Protein AF-A0A2G5ESB0-F1 (afdb_monomer)

Sequence (293 aa):
MAWSSCLSTKSLLFISAASVLLLLPVGSWAQKLDSLNLEYHNGPVLSGKIDLSILWYGRFARGQKQVLRQFIQSLNTKIGNEPQVSKWWNMVEQYQSATPAEQSDSLSSVGRTLTQQSIQSLAQKATTGLPSSVALIFTDKNVAVQGTPKGRCSQHGFVNSGASKTLYMVVGNPEVNCPECGWPFNKPTSGPHLFQLQPPNGNVGTDAMVIGLAAALAETVSNPYNTGYFLAGVEAVSACPKRFGSGAFPGFAGKIRINPGTGATYNAHGVKRSNFLLPALWNPKTRSCWTLL

Mean predicted aligned error: 10.11 Å

pLDDT: mean 80.73, std 19.2, range [27.2, 98.31]

Radius of gyration: 25.5 Å; Cα contacts (8 Å, |Δi|>4): 616; chains: 1; bounding box: 120×42×45 Å

Nearest PDB structures (foldseek):
  7eb6-assembly1_A  TM=5.377E-01  e=7.992E+00  Homo sapiens
  8gh9-assembly1_C  TM=2.179E-01  e=1.506E+00  Homo sapiens
  8ghg-assembly1_D  TM=2.663E-01  e=3.908E+00  Homo sapiens

Organism: Aquilegia coerulea (NCBI:txid218851)

InterPro domains:
  IPR006766 Protein EXORDIUM-like [PF04674] (38-292)
  IPR006766 Protein EXORDIUM-like [PTHR31279] (35-292)

Solvent-accessible surface area (backbone atoms only — not comparable to full-atom values): 16098 Å² total; per-residue (Å²): 132,89,78,84,87,83,90,79,87,79,76,85,77,80,76,77,78,75,79,76,77,79,79,70,78,91,48,81,73,64,63,67,50,81,68,66,71,68,39,74,66,85,37,64,35,51,59,86,86,76,44,72,24,78,35,74,50,68,80,74,57,73,65,51,65,43,55,57,48,34,53,63,56,8,42,84,42,89,74,100,50,86,47,29,37,23,66,56,39,59,55,52,51,53,63,32,78,77,60,78,77,85,85,45,27,53,54,55,66,57,74,78,56,33,40,68,68,26,42,40,19,41,28,16,42,36,6,58,102,40,30,63,14,37,10,37,36,39,31,22,32,89,39,50,62,60,87,46,50,90,64,45,31,28,39,62,40,66,34,80,50,85,93,46,52,22,31,32,33,42,28,32,25,17,77,64,69,39,48,49,20,17,48,58,47,29,75,60,91,66,82,67,70,78,68,68,43,42,34,43,78,75,39,46,35,52,43,25,30,46,32,15,44,49,41,31,54,41,31,39,30,34,23,33,76,82,33,13,37,38,46,98,89,34,33,43,32,66,63,23,67,78,26,38,11,48,86,41,49,91,33,38,48,33,50,62,47,64,38,90,90,73,56,25,32,26,44,24,34,39,52,96,81,41,47,34,52,54,66,16,34,51,32,84,89,75,70,42,72,42,52,76,68

Structure (mmCIF, N/CA/C/O backbone):
data_AF-A0A2G5ESB0-F1
#
_entry.id   AF-A0A2G5ESB0-F1
#
loop_
_atom_site.group_PDB
_atom_site.id
_atom_site.type_symbol
_atom_site.label_atom_id
_atom_site.label_alt_id
_atom_site.label_comp_id
_atom_site.label_asym_id
_atom_site.label_entity_id
_atom_site.label_seq_id
_atom_site.pdbx_PDB_ins_code
_atom_site.Cartn_x
_atom_site.Cartn_y
_atom_site.Cartn_z
_atom_site.occupancy
_atom_site.B_iso_or_equiv
_atom_site.auth_seq_id
_atom_site.auth_comp_id
_atom_site.auth_asym_id
_atom_site.auth_atom_id
_atom_site.pdbx_PDB_model_num
ATOM 1 N N . MET A 1 1 ? 98.562 -11.462 -2.081 1.00 37.53 1 MET A N 1
ATOM 2 C CA . MET A 1 1 ? 97.186 -11.538 -1.538 1.00 37.53 1 MET A CA 1
ATOM 3 C C . MET A 1 1 ? 96.376 -12.260 -2.613 1.00 37.53 1 MET A C 1
ATOM 5 O O . MET A 1 1 ? 96.469 -11.836 -3.753 1.00 37.53 1 MET A O 1
ATOM 9 N N . ALA A 1 2 ? 95.885 -13.489 -2.425 1.00 33.34 2 ALA A N 1
ATOM 10 C CA . ALA A 1 2 ? 94.914 -13.950 -1.418 1.00 33.34 2 ALA A CA 1
ATOM 11 C C . ALA A 1 2 ? 93.507 -13.369 -1.683 1.00 33.34 2 ALA A C 1
ATOM 13 O O . ALA A 1 2 ? 93.403 -12.156 -1.814 1.00 33.34 2 ALA A O 1
ATOM 14 N N . TRP A 1 3 ? 92.421 -14.150 -1.751 1.00 27.20 3 TRP A N 1
ATOM 15 C CA . TRP A 1 3 ? 92.270 -15.621 -1.818 1.00 27.20 3 TRP A CA 1
ATOM 16 C C . TRP A 1 3 ? 90.818 -15.964 -2.244 1.00 27.20 3 TRP A C 1
ATOM 18 O O . TRP A 1 3 ? 89.978 -15.074 -2.293 1.00 27.20 3 TRP A O 1
ATOM 28 N N . SER A 1 4 ? 90.541 -17.250 -2.472 1.00 31.56 4 SER A N 1
ATOM 29 C CA . SER A 1 4 ? 89.218 -17.909 -2.401 1.00 31.56 4 SER A CA 1
ATOM 30 C C . SER A 1 4 ? 88.020 -17.400 -3.228 1.00 31.56 4 SER A C 1
ATOM 32 O O . SER A 1 4 ? 87.425 -16.351 -3.007 1.00 31.56 4 SER A O 1
ATOM 34 N N . SER A 1 5 ? 87.566 -18.309 -4.087 1.00 38.81 5 SER A N 1
ATOM 35 C CA . SER A 1 5 ? 86.217 -18.426 -4.644 1.00 38.81 5 SER A CA 1
ATOM 36 C C . SER A 1 5 ? 85.097 -18.533 -3.595 1.00 38.81 5 SER A C 1
ATOM 38 O O . SER A 1 5 ? 85.325 -18.964 -2.467 1.00 38.81 5 SER A O 1
ATOM 40 N N . CYS A 1 6 ? 83.849 -18.307 -4.029 1.00 34.91 6 CYS A N 1
ATOM 41 C CA . CYS A 1 6 ? 82.718 -19.139 -3.599 1.00 34.91 6 CYS A CA 1
ATOM 42 C C . CYS A 1 6 ? 81.569 -19.104 -4.627 1.00 34.91 6 CYS A C 1
ATOM 44 O O . CYS A 1 6 ? 81.132 -18.024 -5.025 1.00 34.91 6 CYS A O 1
ATOM 46 N N . LEU A 1 7 ? 81.053 -20.269 -5.044 1.00 43.00 7 LEU A N 1
ATOM 47 C CA . LEU A 1 7 ? 79.751 -20.347 -5.719 1.00 43.00 7 LEU A CA 1
ATOM 48 C C . LEU A 1 7 ? 78.646 -20.347 -4.657 1.00 43.00 7 LEU A C 1
ATOM 50 O O . LEU A 1 7 ? 78.746 -21.061 -3.664 1.00 43.00 7 LEU A O 1
ATOM 54 N N . SER A 1 8 ? 77.557 -19.616 -4.896 1.00 38.44 8 SER A N 1
ATOM 55 C CA . SER A 1 8 ? 76.362 -19.669 -4.048 1.00 38.44 8 SER A CA 1
ATOM 56 C C . SER A 1 8 ? 75.126 -19.956 -4.894 1.00 38.44 8 SER A C 1
ATOM 58 O O . SER A 1 8 ? 74.577 -19.079 -5.562 1.00 38.44 8 SER A O 1
ATOM 60 N N . THR A 1 9 ? 74.691 -21.214 -4.872 1.00 44.38 9 THR A N 1
ATOM 61 C CA . THR A 1 9 ? 73.413 -21.655 -5.435 1.00 44.38 9 THR A CA 1
ATOM 62 C C . THR A 1 9 ? 72.262 -21.056 -4.632 1.00 44.38 9 THR A C 1
ATOM 64 O O . THR A 1 9 ? 71.945 -21.528 -3.539 1.00 44.38 9 THR A O 1
ATOM 67 N N . LYS A 1 10 ? 71.607 -20.025 -5.172 1.00 41.91 10 LYS A N 1
ATOM 68 C CA . LYS A 1 10 ? 70.365 -19.496 -4.598 1.00 41.91 10 LYS A CA 1
ATOM 69 C C . LYS A 1 10 ? 69.190 -20.398 -4.973 1.00 41.91 10 LYS A C 1
ATOM 71 O O . LYS A 1 10 ? 68.647 -20.288 -6.068 1.00 41.91 10 LYS A O 1
ATOM 76 N N . SER A 1 11 ? 68.802 -21.277 -4.052 1.00 44.22 11 SER A N 1
ATOM 77 C CA . SER A 1 11 ? 67.591 -22.092 -4.171 1.00 44.22 11 SER A CA 1
ATOM 78 C C . SER A 1 11 ? 66.355 -21.217 -4.387 1.00 44.22 11 SER A C 1
ATOM 80 O O . SER A 1 11 ? 66.073 -20.321 -3.589 1.00 44.22 11 SER A O 1
ATOM 82 N N . LEU A 1 12 ? 65.587 -21.510 -5.437 1.00 45.06 12 LEU A N 1
ATOM 83 C CA . LEU A 1 12 ? 64.273 -20.914 -5.667 1.00 45.06 12 LEU A CA 1
ATOM 84 C C . LEU A 1 12 ? 63.260 -21.505 -4.678 1.00 45.06 12 LEU A C 1
ATOM 86 O O . LEU A 1 12 ? 62.573 -22.482 -4.973 1.00 45.06 12 LEU A O 1
ATOM 90 N N . LEU A 1 13 ? 63.169 -20.903 -3.491 1.00 41.78 13 LEU A N 1
ATOM 91 C CA . LEU A 1 13 ? 62.074 -21.157 -2.558 1.00 41.78 13 LEU A CA 1
ATOM 92 C C . LEU A 1 13 ? 60.773 -20.588 -3.139 1.00 41.78 13 LEU A C 1
ATOM 94 O O . LEU A 1 13 ? 60.433 -19.425 -2.927 1.00 41.78 13 LEU A O 1
ATOM 98 N N . PHE A 1 14 ? 60.037 -21.432 -3.864 1.00 41.78 14 PHE A N 1
ATOM 99 C CA . PHE A 1 14 ? 58.644 -21.180 -4.223 1.00 41.78 14 PHE A CA 1
ATOM 100 C C . PHE A 1 14 ? 57.787 -21.153 -2.951 1.00 41.78 14 PHE A C 1
ATOM 102 O O . PHE A 1 14 ? 57.240 -22.169 -2.521 1.00 41.78 14 PHE A O 1
ATOM 109 N N . ILE A 1 15 ? 57.661 -19.971 -2.345 1.00 47.59 15 ILE A N 1
ATOM 110 C CA . ILE A 1 15 ? 56.670 -19.722 -1.300 1.00 47.59 15 ILE A CA 1
ATOM 111 C C . ILE A 1 15 ? 55.297 -19.761 -1.972 1.00 47.59 15 ILE A C 1
ATOM 113 O O . ILE A 1 15 ? 54.845 -18.782 -2.566 1.00 47.59 15 ILE A O 1
ATOM 117 N N . SER A 1 16 ? 54.646 -20.922 -1.899 1.00 49.59 16 SER A N 1
ATOM 118 C CA . SER A 1 16 ? 53.253 -21.081 -2.302 1.00 49.59 16 SER A CA 1
ATOM 119 C C . SER A 1 16 ? 52.381 -20.215 -1.396 1.00 49.59 16 SER A C 1
ATOM 121 O O . SER A 1 16 ? 52.083 -20.582 -0.258 1.00 49.59 16 SER A O 1
ATOM 123 N N . ALA A 1 17 ? 52.000 -19.039 -1.894 1.00 47.62 17 ALA A N 1
ATOM 124 C CA . ALA A 1 17 ? 51.047 -18.152 -1.247 1.00 47.62 17 ALA A CA 1
ATOM 125 C C . ALA A 1 17 ? 49.645 -18.773 -1.328 1.00 47.62 17 ALA A C 1
ATOM 127 O O . ALA A 1 17 ? 48.817 -18.395 -2.161 1.00 47.62 17 ALA A O 1
ATOM 128 N N . ALA A 1 18 ? 49.396 -19.761 -0.463 1.00 48.44 18 ALA A N 1
ATOM 129 C CA . ALA A 1 18 ? 48.092 -20.373 -0.277 1.00 48.44 18 ALA A CA 1
ATOM 130 C C . ALA A 1 18 ? 47.090 -19.276 0.100 1.00 48.44 18 ALA A C 1
ATOM 132 O O . ALA A 1 18 ? 47.057 -18.794 1.232 1.00 48.44 18 ALA A O 1
ATOM 133 N N . SER A 1 19 ? 46.298 -18.856 -0.886 1.00 51.06 19 SER A N 1
ATOM 134 C CA . SER A 1 19 ? 45.275 -17.831 -0.724 1.00 51.06 19 SER A CA 1
ATOM 135 C C . SER A 1 19 ? 44.137 -18.407 0.108 1.00 51.06 19 SER A C 1
ATOM 137 O O . SER A 1 19 ? 43.167 -18.943 -0.427 1.00 51.06 19 SER A O 1
ATOM 139 N N . VAL A 1 20 ? 44.280 -18.320 1.432 1.00 48.38 20 VAL A N 1
ATOM 140 C CA . VAL A 1 20 ? 43.220 -18.633 2.388 1.00 48.38 20 VAL A CA 1
ATOM 141 C C . VAL A 1 20 ? 42.106 -17.618 2.167 1.00 48.38 20 VAL A C 1
ATOM 143 O O . VAL A 1 20 ? 42.115 -16.520 2.724 1.00 48.38 20 VAL A O 1
ATOM 146 N N . LEU A 1 21 ? 41.144 -17.987 1.319 1.00 49.78 21 LEU A N 1
ATOM 147 C CA . LEU A 1 21 ? 39.877 -17.286 1.209 1.00 49.78 21 LEU A CA 1
ATOM 148 C C . LEU A 1 21 ? 39.181 -17.397 2.567 1.00 49.78 21 LEU A C 1
ATOM 150 O O . LEU A 1 21 ? 38.528 -18.393 2.876 1.00 49.78 21 LEU A O 1
ATOM 154 N N . LEU A 1 22 ? 39.334 -16.358 3.387 1.00 44.69 22 LEU A N 1
ATOM 155 C CA . LEU A 1 22 ? 38.504 -16.147 4.561 1.00 44.69 22 LEU A CA 1
ATOM 156 C C . LEU A 1 22 ? 37.076 -15.893 4.076 1.00 44.69 22 LEU A C 1
ATOM 158 O O . LEU A 1 22 ? 36.673 -14.756 3.830 1.00 44.69 22 LEU A O 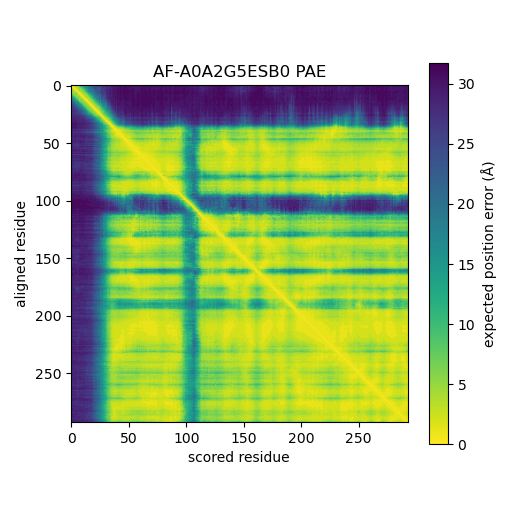1
ATOM 162 N N . LEU A 1 23 ? 36.321 -16.984 3.932 1.00 48.19 23 LEU A N 1
ATOM 163 C CA . LEU A 1 23 ? 34.877 -16.995 3.729 1.00 48.19 23 LEU A CA 1
ATOM 164 C C . LEU A 1 23 ? 34.190 -16.483 5.003 1.00 48.19 23 LEU A C 1
ATOM 166 O O . LEU A 1 23 ? 33.561 -17.232 5.749 1.00 48.19 23 LEU A O 1
ATOM 170 N N . LEU A 1 24 ? 34.332 -15.180 5.255 1.00 48.78 24 LEU A N 1
ATOM 171 C CA . LEU A 1 24 ? 33.525 -14.461 6.228 1.00 48.78 24 LEU A CA 1
ATOM 172 C C . LEU A 1 24 ? 32.048 -14.686 5.859 1.00 48.78 24 LEU A C 1
ATOM 174 O O . LEU A 1 24 ? 31.679 -14.453 4.704 1.00 48.78 24 LEU A O 1
ATOM 178 N N . PRO A 1 25 ? 31.192 -15.149 6.787 1.00 45.62 25 PRO A N 1
ATOM 179 C CA . PRO A 1 25 ? 29.824 -15.535 6.463 1.00 45.62 25 PRO A CA 1
ATOM 180 C C . PRO A 1 25 ? 28.937 -14.305 6.217 1.00 45.62 25 PRO A C 1
ATOM 182 O O . PRO A 1 25 ? 28.216 -13.833 7.098 1.00 45.62 25 PRO A O 1
ATOM 185 N N . VAL A 1 26 ? 28.952 -13.800 4.980 1.00 54.72 26 VAL A N 1
ATOM 186 C CA . VAL A 1 26 ? 28.034 -12.767 4.473 1.00 54.72 26 VAL A CA 1
ATOM 187 C C . VAL A 1 26 ? 26.634 -13.380 4.279 1.00 54.72 26 VAL A C 1
ATOM 189 O O . VAL A 1 26 ? 26.169 -13.565 3.159 1.00 54.72 26 VAL A O 1
ATOM 192 N N . GLY A 1 27 ? 25.971 -13.762 5.379 1.00 52.59 27 GLY A N 1
ATOM 193 C CA . GLY A 1 27 ? 24.713 -14.526 5.325 1.00 52.59 27 GLY A CA 1
ATOM 194 C C . GLY A 1 27 ? 23.763 -14.401 6.523 1.00 52.59 27 GLY A C 1
ATOM 195 O O . GLY A 1 27 ? 22.549 -14.489 6.331 1.00 52.59 27 GLY A O 1
ATOM 196 N N . SER A 1 28 ? 24.262 -14.120 7.734 1.00 41.38 28 SER A N 1
ATOM 197 C CA . SER A 1 28 ? 23.498 -14.271 8.993 1.00 41.38 28 SER A CA 1
ATOM 198 C C . SER A 1 28 ? 22.217 -13.429 9.111 1.00 41.38 28 SER A C 1
ATOM 200 O O . SER A 1 28 ? 21.336 -13.755 9.903 1.00 41.38 28 SER A O 1
ATOM 202 N N . TRP A 1 29 ? 22.103 -12.341 8.344 1.00 41.84 29 TRP A N 1
ATOM 203 C CA . TRP A 1 29 ? 20.946 -11.436 8.374 1.00 41.84 29 TRP A CA 1
ATOM 204 C C . TRP A 1 29 ? 19.877 -11.765 7.327 1.00 41.84 29 TRP A C 1
ATOM 206 O O . TRP A 1 29 ? 18.702 -11.507 7.570 1.00 41.84 29 TRP A O 1
ATOM 216 N N . ALA A 1 30 ? 20.256 -12.347 6.183 1.00 42.03 30 ALA A N 1
ATOM 217 C CA . ALA A 1 30 ? 19.304 -12.694 5.125 1.00 42.03 30 ALA A CA 1
ATOM 218 C C . ALA A 1 30 ? 18.449 -13.905 5.528 1.00 42.03 30 ALA A C 1
ATOM 220 O O . ALA A 1 30 ? 17.222 -13.854 5.463 1.00 42.03 30 ALA A O 1
ATOM 221 N N . GLN A 1 31 ? 19.097 -14.951 6.053 1.00 38.78 31 GLN A N 1
ATOM 222 C CA . GLN A 1 31 ? 18.441 -16.199 6.458 1.00 38.78 31 GLN A CA 1
ATOM 223 C C . GLN A 1 31 ? 17.383 -16.010 7.560 1.00 38.78 31 GLN A C 1
ATOM 225 O O . GLN A 1 31 ? 16.446 -16.796 7.641 1.00 38.78 31 GLN A O 1
ATOM 230 N N . LYS A 1 32 ? 17.497 -14.963 8.393 1.00 44.84 32 LYS A N 1
ATOM 231 C CA . LYS A 1 32 ? 16.596 -14.737 9.537 1.00 44.84 32 LYS A CA 1
ATOM 232 C C . LYS A 1 32 ? 15.206 -14.201 9.153 1.00 44.84 32 LYS A C 1
ATOM 234 O O . LYS A 1 32 ? 14.300 -14.259 9.979 1.00 44.84 32 LYS A O 1
ATOM 239 N N . LEU A 1 33 ? 15.018 -13.686 7.931 1.00 50.88 33 LEU A N 1
ATOM 240 C CA . LEU A 1 33 ? 13.687 -13.307 7.433 1.00 50.88 33 LEU A CA 1
ATOM 241 C C . LEU A 1 33 ? 12.993 -14.422 6.648 1.00 50.88 33 LEU A C 1
ATOM 243 O O . LEU A 1 33 ? 11.775 -14.536 6.730 1.00 50.88 33 LEU A O 1
ATOM 247 N N . ASP A 1 34 ? 13.741 -15.275 5.945 1.00 50.41 34 ASP A N 1
ATOM 248 C CA . ASP A 1 34 ? 13.157 -16.381 5.169 1.00 50.41 34 ASP A CA 1
ATOM 249 C C . ASP A 1 34 ? 12.549 -17.492 6.064 1.00 50.41 34 ASP A C 1
ATOM 251 O O . ASP A 1 34 ? 11.893 -18.401 5.564 1.00 50.41 34 ASP A O 1
ATOM 255 N N . SER A 1 35 ? 12.703 -17.390 7.393 1.00 54.69 35 SER A N 1
ATOM 256 C CA . SER A 1 35 ? 12.054 -18.233 8.408 1.00 54.69 35 SER A CA 1
ATOM 257 C C . SER A 1 35 ? 10.840 -17.589 9.111 1.00 54.69 35 SER A C 1
ATOM 259 O O . SER A 1 35 ? 10.352 -18.143 10.096 1.00 54.69 35 SER A O 1
ATOM 261 N N . LEU A 1 36 ? 10.362 -16.413 8.678 1.00 69.56 36 LEU A N 1
ATOM 262 C CA . LEU A 1 36 ? 9.217 -15.720 9.297 1.00 69.56 36 LEU A CA 1
ATOM 263 C C . LEU A 1 36 ? 7.873 -16.333 8.871 1.00 69.56 36 LEU A C 1
ATOM 265 O O . LEU A 1 36 ? 7.249 -15.880 7.916 1.00 69.56 36 LEU A O 1
ATOM 269 N N . ASN A 1 37 ? 7.390 -17.335 9.608 1.00 81.31 37 ASN A N 1
ATOM 270 C CA . ASN A 1 37 ? 6.044 -17.875 9.411 1.00 81.31 37 ASN A CA 1
ATOM 271 C C . ASN A 1 37 ? 4.977 -16.894 9.936 1.00 81.31 37 ASN A C 1
ATOM 273 O O . ASN A 1 37 ? 4.774 -16.798 11.142 1.00 81.31 37 ASN A O 1
ATOM 277 N N . LEU A 1 38 ? 4.282 -16.169 9.052 1.00 85.75 38 LEU A N 1
ATOM 278 C CA . LEU A 1 38 ? 3.104 -15.390 9.457 1.00 85.75 38 LEU A CA 1
ATOM 279 C C . LEU A 1 38 ? 1.957 -16.325 9.852 1.00 85.75 38 LEU A C 1
ATOM 281 O O . LEU A 1 38 ? 1.491 -17.125 9.037 1.00 85.75 38 LEU A O 1
ATOM 285 N N . GLU A 1 39 ? 1.490 -16.180 11.088 1.00 86.19 39 GLU A N 1
ATOM 286 C CA . GLU A 1 39 ? 0.450 -17.015 11.688 1.00 86.19 39 GLU A CA 1
ATOM 287 C C . GLU A 1 39 ? -0.862 -16.246 11.829 1.00 86.19 39 GLU A C 1
ATOM 289 O O . GLU A 1 39 ? -0.875 -15.017 11.884 1.00 86.19 39 GLU A O 1
ATOM 294 N N . TYR A 1 40 ? -1.971 -16.986 11.843 1.00 87.88 40 TYR A N 1
ATOM 295 C CA . TYR A 1 40 ? -3.319 -16.449 11.986 1.00 87.88 40 TYR A CA 1
ATOM 296 C C . TYR A 1 40 ? -3.786 -16.594 13.436 1.00 87.88 40 TYR A C 1
ATOM 298 O O . TYR A 1 40 ? -3.878 -17.709 13.949 1.00 87.88 40 TYR A O 1
ATOM 306 N N . HIS A 1 41 ? -4.106 -15.476 14.087 1.00 87.38 41 HIS A N 1
ATOM 307 C CA . HIS A 1 41 ? -4.393 -15.413 15.528 1.00 87.38 41 HIS A CA 1
ATOM 308 C C . HIS A 1 41 ? -5.896 -15.409 15.851 1.00 87.38 41 HIS A C 1
ATOM 310 O O . HIS A 1 41 ? -6.312 -14.955 16.914 1.00 87.38 41 HIS A O 1
ATOM 316 N N . ASN A 1 42 ? -6.716 -15.957 14.945 1.00 81.62 42 ASN A N 1
ATOM 317 C CA . ASN A 1 42 ? -8.174 -16.119 15.070 1.00 81.62 42 ASN A CA 1
ATOM 318 C C . ASN A 1 42 ? -9.001 -14.822 15.182 1.00 81.62 42 ASN A C 1
ATOM 320 O O . ASN A 1 42 ? -10.207 -14.887 15.418 1.00 81.62 42 ASN A O 1
ATOM 324 N N . GLY A 1 43 ? -8.390 -13.653 14.988 1.00 80.12 43 GLY A N 1
ATOM 325 C CA . GLY A 1 43 ? -9.090 -12.379 14.871 1.00 80.12 43 GLY A CA 1
ATOM 326 C C . GLY A 1 43 ? -9.571 -12.075 13.445 1.00 80.12 43 GLY A C 1
ATOM 327 O O . GLY A 1 43 ? -9.042 -12.620 12.479 1.00 80.12 43 GLY A O 1
ATOM 328 N N . PRO A 1 44 ? -10.566 -11.184 13.296 1.00 84.12 44 PRO A N 1
ATOM 329 C CA . PRO A 1 44 ? -11.201 -10.893 12.012 1.00 84.12 44 PRO A CA 1
ATOM 330 C C . PRO A 1 44 ? -10.234 -10.354 10.949 1.00 84.12 44 PRO A C 1
ATOM 332 O O . PRO A 1 44 ? -9.336 -9.560 11.239 1.00 84.12 44 PRO A O 1
ATOM 335 N N . VAL A 1 45 ? -10.509 -10.724 9.697 1.00 84.62 45 VAL A N 1
ATOM 336 C CA . VAL A 1 45 ? -9.904 -10.188 8.467 1.00 84.62 45 VAL A CA 1
ATOM 337 C C . VAL A 1 45 ? -11.001 -9.567 7.597 1.00 84.62 45 VAL A C 1
ATOM 339 O O . VAL A 1 45 ? -12.168 -9.952 7.702 1.00 84.62 45 VAL A O 1
ATOM 342 N N . LEU A 1 46 ? -10.666 -8.602 6.738 1.00 80.19 46 LEU A N 1
ATOM 343 C CA . LEU A 1 46 ? -11.662 -8.031 5.821 1.00 80.19 46 LEU A CA 1
ATOM 344 C C . LEU A 1 46 ? -11.900 -8.960 4.639 1.00 80.19 46 LEU A C 1
ATOM 346 O O . LEU A 1 46 ? -10.938 -9.446 4.053 1.00 80.19 46 LEU A O 1
ATOM 350 N N . SER A 1 47 ? -13.154 -9.142 4.226 1.00 73.94 47 SER A N 1
ATOM 351 C CA . SER A 1 47 ? -13.460 -9.936 3.036 1.00 73.94 47 SER A CA 1
ATOM 352 C C . SER A 1 47 ? -14.654 -9.443 2.226 1.00 73.94 47 SER A C 1
ATOM 354 O O . SER A 1 47 ? -15.446 -8.617 2.680 1.00 73.94 47 SER A O 1
ATOM 356 N N . GLY A 1 48 ? -14.752 -9.928 0.986 1.00 73.88 48 GLY A N 1
ATOM 357 C CA . GLY A 1 48 ? -15.808 -9.540 0.059 1.00 73.88 48 GLY A CA 1
ATOM 358 C C . GLY A 1 48 ? -15.701 -8.074 -0.371 1.00 73.88 48 GLY A C 1
ATOM 359 O O . GLY A 1 48 ? -14.630 -7.589 -0.741 1.00 73.88 48 GLY A O 1
ATOM 360 N N . LYS A 1 49 ? -16.830 -7.355 -0.366 1.00 72.50 49 LYS A N 1
ATOM 361 C CA . LYS A 1 49 ? -16.904 -5.972 -0.856 1.00 72.50 49 LYS A CA 1
ATOM 362 C C . LYS A 1 49 ? -16.381 -4.974 0.184 1.00 72.50 49 LYS A C 1
ATOM 364 O O . LYS A 1 49 ? -17.132 -4.455 1.008 1.00 72.50 49 LYS A O 1
ATOM 369 N N . ILE A 1 50 ? -15.096 -4.652 0.072 1.00 76.19 50 ILE A N 1
ATOM 370 C CA . ILE A 1 50 ? -14.454 -3.577 0.835 1.00 76.19 50 ILE A CA 1
ATOM 371 C C . ILE A 1 50 ? -14.717 -2.238 0.137 1.00 76.19 50 ILE A C 1
ATOM 373 O O . ILE A 1 50 ? -14.109 -1.925 -0.888 1.00 76.19 50 ILE A O 1
ATOM 377 N N . ASP A 1 51 ? -15.615 -1.429 0.698 1.00 75.88 51 ASP A N 1
ATOM 378 C CA . ASP A 1 51 ? -15.753 -0.028 0.301 1.00 75.88 51 ASP A CA 1
ATOM 379 C C . ASP A 1 51 ? -14.615 0.818 0.891 1.00 75.88 51 ASP A C 1
ATOM 381 O O . ASP A 1 51 ? -14.183 0.606 2.025 1.00 75.88 51 ASP A O 1
ATOM 385 N N . LEU A 1 52 ? -14.147 1.811 0.132 1.00 79.44 52 LEU A N 1
ATOM 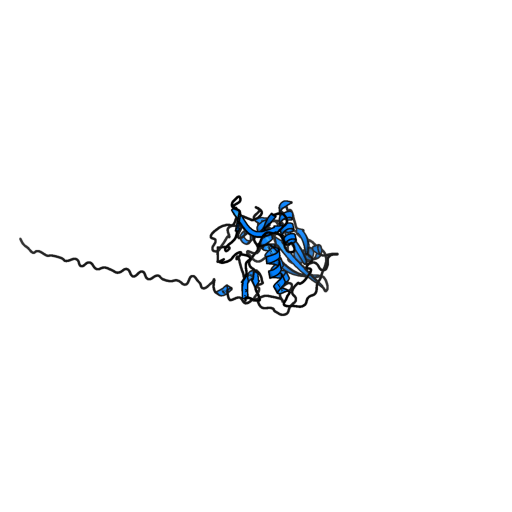386 C CA . LEU A 1 52 ? -13.105 2.752 0.550 1.00 79.44 52 LEU A CA 1
ATOM 387 C C . LEU A 1 52 ? -13.637 4.181 0.454 1.00 79.44 52 LEU A C 1
ATOM 389 O O . LEU A 1 52 ? -13.972 4.631 -0.645 1.00 79.44 52 LEU A O 1
ATOM 393 N N . SER A 1 53 ? -13.639 4.926 1.560 1.00 79.62 53 SER A N 1
ATOM 394 C CA . SER A 1 53 ? -13.903 6.366 1.503 1.00 79.62 53 SER A CA 1
ATOM 395 C C . SER A 1 53 ? -12.600 7.161 1.492 1.00 79.62 53 SER A C 1
ATOM 397 O O . SER A 1 53 ? -11.753 7.017 2.373 1.00 79.62 53 SER A O 1
ATOM 399 N N . ILE A 1 54 ? -12.413 7.984 0.456 1.00 83.75 54 ILE A N 1
ATOM 400 C CA . ILE A 1 54 ? -11.114 8.576 0.112 1.00 83.75 54 ILE A CA 1
ATOM 401 C C . ILE A 1 54 ? -11.049 10.051 0.520 1.00 83.75 54 ILE A C 1
ATOM 403 O O . ILE A 1 54 ? -11.590 10.930 -0.161 1.00 83.75 54 ILE A O 1
ATOM 407 N N . LEU A 1 55 ? -10.288 10.337 1.576 1.00 85.69 55 LEU A N 1
ATOM 408 C CA . LEU A 1 55 ? -10.016 11.684 2.067 1.00 85.69 55 LEU A CA 1
ATOM 409 C C . LEU A 1 55 ? -8.670 12.194 1.525 1.00 85.69 55 LEU A C 1
ATOM 411 O O . LEU A 1 55 ? -7.626 11.567 1.687 1.00 85.69 55 LEU A O 1
ATOM 415 N N . TRP A 1 56 ? -8.683 13.374 0.898 1.00 86.69 56 TRP A N 1
ATOM 416 C CA . TRP A 1 56 ? -7.477 14.037 0.387 1.00 86.69 56 TRP A CA 1
ATOM 417 C C . TRP A 1 56 ? -7.023 15.126 1.356 1.00 86.69 56 TRP A C 1
ATOM 419 O O . TRP A 1 56 ? -7.525 16.251 1.304 1.00 86.69 56 TRP A O 1
ATOM 429 N N . TYR A 1 57 ? -6.077 14.799 2.231 1.00 85.19 57 TYR A N 1
ATOM 430 C CA . TYR A 1 57 ? -5.549 15.728 3.217 1.00 85.19 57 TYR A CA 1
ATOM 431 C C . TYR A 1 57 ? -4.398 16.561 2.627 1.00 85.19 57 TYR A C 1
ATOM 433 O O . TYR A 1 57 ? -3.243 16.136 2.599 1.00 85.19 57 TYR A O 1
ATOM 441 N N . GLY A 1 58 ? -4.724 17.763 2.143 1.00 87.94 58 GLY A N 1
ATOM 442 C CA . GLY A 1 58 ? -3.749 18.742 1.653 1.00 87.94 58 GLY A CA 1
ATOM 443 C C . GLY A 1 58 ? -3.782 19.002 0.139 1.00 87.94 58 GLY A C 1
ATOM 444 O O . GLY A 1 58 ? -4.768 18.727 -0.553 1.00 87.94 58 GLY A O 1
ATOM 445 N N . ARG A 1 59 ? -2.704 19.601 -0.378 1.00 88.25 59 ARG A N 1
ATOM 446 C CA . ARG A 1 59 ? -2.546 20.052 -1.770 1.00 88.25 59 ARG A CA 1
ATOM 447 C C . ARG A 1 59 ? -1.980 18.945 -2.662 1.00 88.25 59 ARG A C 1
ATOM 449 O O . ARG A 1 59 ? -0.804 18.614 -2.593 1.00 88.25 59 ARG A O 1
ATOM 456 N N . PHE A 1 60 ? -2.812 18.449 -3.572 1.00 87.06 60 PHE A N 1
ATOM 457 C CA . PHE A 1 60 ? -2.463 17.411 -4.545 1.00 87.06 60 PHE A CA 1
ATOM 458 C C . PHE A 1 60 ? -2.719 17.886 -5.974 1.00 87.06 60 PHE A C 1
ATOM 460 O O . PHE A 1 60 ? -3.806 18.391 -6.271 1.00 87.06 60 PHE A O 1
ATOM 467 N N . ALA A 1 61 ? -1.772 17.643 -6.880 1.00 92.12 61 ALA A N 1
ATOM 468 C CA . ALA A 1 61 ? -1.963 17.895 -8.304 1.00 92.12 61 ALA A CA 1
ATOM 469 C C . ALA A 1 61 ? -2.923 16.869 -8.942 1.00 92.12 61 ALA A C 1
ATOM 471 O O . ALA A 1 61 ? -3.048 15.726 -8.487 1.00 92.12 61 ALA A O 1
ATOM 472 N N . ARG A 1 62 ? -3.588 17.262 -10.041 1.00 93.19 62 ARG A N 1
ATOM 473 C CA . ARG A 1 62 ? -4.590 16.433 -10.744 1.00 93.19 62 ARG A CA 1
ATOM 474 C C . ARG A 1 62 ? -4.045 15.055 -11.140 1.00 93.19 62 ARG A C 1
ATOM 476 O O . ARG A 1 62 ? -4.747 14.069 -10.940 1.00 93.19 62 ARG A O 1
ATOM 483 N N . GLY A 1 63 ? -2.804 14.990 -11.631 1.00 94.12 63 GLY A N 1
ATOM 484 C CA . GLY A 1 63 ? -2.133 13.739 -12.004 1.00 94.12 63 GLY A CA 1
ATOM 485 C C . GLY A 1 63 ? -1.937 12.779 -10.825 1.00 94.12 63 GLY A C 1
ATOM 486 O O . GLY A 1 63 ? -2.260 11.602 -10.940 1.00 94.12 63 GLY A O 1
ATOM 487 N N . GLN A 1 64 ? -1.535 13.286 -9.655 1.00 94.62 64 GLN A N 1
ATOM 488 C CA . GLN A 1 64 ? -1.337 12.469 -8.448 1.00 94.62 64 GLN A CA 1
ATOM 489 C C . GLN A 1 64 ? -2.656 11.798 -8.021 1.00 94.62 64 GLN A C 1
ATOM 491 O O . GLN A 1 64 ? -2.730 10.582 -7.842 1.00 94.62 64 GLN A O 1
ATOM 496 N N . LYS A 1 65 ? -3.750 12.580 -7.983 1.00 89.88 65 LYS A N 1
ATOM 497 C CA . LYS A 1 65 ? -5.105 12.058 -7.718 1.00 89.88 65 LYS A CA 1
ATOM 498 C C . LYS A 1 65 ? -5.669 11.182 -8.845 1.00 89.88 65 LYS A 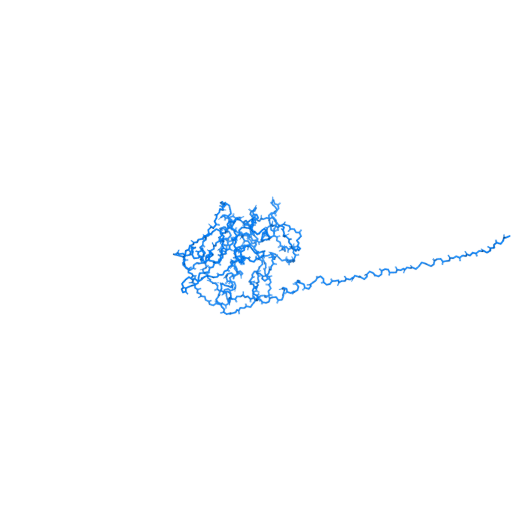C 1
ATOM 500 O O . LYS A 1 65 ? -6.728 10.578 -8.661 1.00 89.88 65 LYS A O 1
ATOM 505 N N . GLN A 1 66 ? -5.054 11.171 -10.025 1.00 94.69 66 GLN A N 1
ATOM 506 C CA . GLN A 1 66 ? -5.468 10.336 -11.148 1.00 94.69 66 GLN A CA 1
ATOM 507 C C . GLN A 1 66 ? -4.802 8.959 -11.056 1.00 94.69 66 GLN A C 1
ATOM 509 O O . GLN A 1 66 ? -5.519 7.963 -11.038 1.00 94.69 66 GLN A O 1
ATOM 514 N N . VAL A 1 67 ? -3.476 8.907 -10.898 1.00 97.50 67 VAL A N 1
ATOM 515 C CA . VAL A 1 67 ? -2.690 7.664 -10.775 1.00 97.50 67 VAL A CA 1
ATOM 516 C C . VAL A 1 67 ? -3.183 6.806 -9.604 1.00 97.50 67 VAL A C 1
ATOM 518 O O . VAL A 1 67 ? -3.491 5.632 -9.792 1.00 97.50 67 VAL A O 1
ATOM 521 N N . LEU A 1 68 ? -3.376 7.401 -8.420 1.00 93.19 68 LEU A N 1
ATOM 522 C CA . LEU A 1 68 ? -3.878 6.682 -7.239 1.00 93.19 68 LEU A CA 1
ATOM 523 C C . LEU A 1 68 ? -5.294 6.111 -7.449 1.00 93.19 68 LEU A C 1
ATOM 525 O O . LEU A 1 68 ? -5.577 4.988 -7.040 1.00 93.19 68 LEU A O 1
ATOM 529 N N . ARG A 1 69 ? -6.178 6.835 -8.152 1.00 88.88 69 ARG A N 1
ATOM 530 C CA . ARG A 1 69 ? -7.510 6.317 -8.519 1.00 88.88 69 ARG A CA 1
ATOM 531 C C . ARG A 1 69 ? -7.449 5.248 -9.610 1.00 88.88 69 ARG A C 1
ATOM 533 O O . ARG A 1 69 ? -8.259 4.330 -9.579 1.00 88.88 69 ARG A O 1
ATOM 540 N N . GLN A 1 70 ? -6.518 5.346 -10.562 1.00 92.12 70 GLN A N 1
ATOM 541 C CA . GLN A 1 70 ? -6.288 4.299 -11.561 1.00 92.12 70 GLN A CA 1
ATOM 542 C C . GLN A 1 70 ? -5.806 3.010 -10.893 1.00 92.12 70 GLN A C 1
ATOM 544 O O . GLN A 1 70 ? -6.295 1.943 -11.252 1.00 92.12 70 GLN A O 1
ATOM 549 N N . PHE A 1 71 ? -4.924 3.094 -9.892 1.00 96.50 71 PHE A N 1
ATOM 550 C CA . PHE A 1 71 ? -4.495 1.924 -9.125 1.00 96.50 71 PHE A CA 1
ATOM 551 C C . PHE A 1 71 ? -5.678 1.262 -8.401 1.00 96.50 71 PHE A C 1
ATOM 553 O O . PHE A 1 71 ? -5.942 0.089 -8.652 1.00 96.50 71 PHE A O 1
ATOM 560 N N . ILE A 1 72 ? -6.469 2.025 -7.630 1.00 88.00 72 ILE A N 1
ATOM 561 C CA . ILE A 1 72 ? -7.680 1.514 -6.953 1.00 88.00 72 ILE A CA 1
ATOM 562 C C . ILE A 1 72 ? -8.671 0.899 -7.960 1.00 88.00 72 ILE A C 1
ATOM 564 O O . ILE A 1 72 ? -9.154 -0.210 -7.751 1.00 88.00 72 ILE A O 1
ATOM 568 N N . GLN A 1 73 ? -8.925 1.562 -9.098 1.00 86.12 73 GLN A N 1
ATOM 569 C CA . GLN A 1 73 ? -9.783 1.022 -10.163 1.00 86.12 73 GLN A CA 1
ATOM 570 C C . GLN A 1 73 ? -9.228 -0.296 -10.747 1.00 86.12 73 GLN A C 1
ATOM 572 O O . GLN A 1 73 ? -9.996 -1.145 -11.198 1.00 86.12 73 GLN A O 1
ATOM 577 N N . SER A 1 74 ? -7.908 -0.496 -10.732 1.00 89.94 74 SER A N 1
ATOM 578 C CA . SER A 1 74 ? -7.253 -1.686 -11.292 1.00 89.94 74 SER A CA 1
ATOM 579 C C . SER A 1 74 ? -7.298 -2.917 -10.380 1.00 89.94 74 SER A C 1
ATOM 581 O O . SER A 1 74 ? -7.083 -4.013 -10.888 1.00 89.94 74 SER A O 1
ATOM 583 N N . LEU A 1 75 ? -7.609 -2.770 -9.084 1.00 86.12 75 LEU A N 1
ATOM 584 C CA . LEU A 1 75 ? -7.734 -3.893 -8.135 1.00 86.12 75 LEU A CA 1
ATOM 585 C C . LEU A 1 75 ? -8.782 -4.916 -8.595 1.00 86.12 75 LEU A C 1
ATOM 587 O O . LEU A 1 75 ? -8.523 -6.111 -8.581 1.00 86.12 75 LEU A O 1
ATOM 591 N N . ASN A 1 76 ? -9.926 -4.434 -9.088 1.00 79.44 76 ASN A N 1
ATOM 592 C CA . ASN A 1 76 ? -11.058 -5.267 -9.509 1.00 79.44 76 ASN A CA 1
ATOM 593 C C . ASN A 1 76 ? -11.319 -5.242 -11.029 1.00 79.44 76 ASN A C 1
ATOM 595 O O . ASN A 1 76 ? -12.324 -5.773 -11.497 1.00 79.44 76 ASN A O 1
ATOM 599 N N . THR A 1 77 ? -10.427 -4.639 -11.826 1.00 79.94 77 THR A N 1
ATOM 600 C CA . THR A 1 77 ? -10.559 -4.628 -13.294 1.00 79.94 77 THR A CA 1
ATOM 601 C C . THR A 1 77 ? -9.657 -5.686 -13.924 1.00 79.94 77 THR A C 1
ATOM 603 O O . THR A 1 77 ? -8.449 -5.704 -13.682 1.00 79.94 77 THR A O 1
ATOM 606 N N . LYS A 1 78 ? -10.229 -6.533 -14.788 1.00 86.56 78 LYS A N 1
ATOM 607 C CA . LYS A 1 78 ? -9.463 -7.403 -15.692 1.00 86.56 78 LYS A CA 1
ATOM 608 C C . LYS A 1 78 ? -9.090 -6.639 -16.966 1.00 86.56 78 LYS A C 1
ATOM 610 O O . LYS A 1 78 ? -9.924 -5.937 -17.534 1.00 86.56 78 LYS A O 1
ATOM 615 N N . ILE A 1 79 ? -7.849 -6.786 -17.416 1.00 88.44 79 ILE A N 1
ATOM 616 C CA . ILE A 1 79 ? -7.290 -6.175 -18.630 1.00 88.44 79 ILE A CA 1
ATOM 617 C C . ILE A 1 79 ? -6.531 -7.224 -19.456 1.00 88.44 79 ILE A C 1
ATOM 619 O O . ILE A 1 79 ? -6.149 -8.272 -18.944 1.00 88.44 79 ILE A O 1
ATOM 623 N N . GLY A 1 80 ? -6.269 -6.939 -20.733 1.00 84.88 80 GLY A N 1
ATOM 624 C CA . GLY A 1 80 ? -5.571 -7.863 -21.642 1.00 84.88 80 GLY A CA 1
ATOM 625 C C . GLY A 1 80 ? -4.050 -7.976 -21.448 1.00 84.88 80 GLY A C 1
ATOM 626 O O . GLY A 1 80 ? -3.380 -8.538 -22.308 1.00 84.88 80 GLY A O 1
ATOM 627 N N . ASN A 1 81 ? -3.478 -7.412 -20.378 1.00 90.50 81 ASN A N 1
ATOM 628 C CA . ASN A 1 81 ? -2.029 -7.299 -20.188 1.00 90.50 81 ASN A CA 1
ATOM 629 C C . ASN A 1 81 ? -1.590 -7.922 -18.855 1.00 90.50 81 ASN A C 1
ATOM 631 O O . ASN A 1 81 ? -1.828 -7.361 -17.790 1.00 90.50 81 ASN A O 1
ATOM 635 N N . GLU A 1 82 ? -0.904 -9.063 -18.923 1.00 91.75 82 GLU A N 1
ATOM 636 C CA . GLU A 1 82 ? -0.392 -9.800 -17.761 1.00 91.75 82 GLU A CA 1
ATOM 637 C C . GLU A 1 82 ? 1.087 -9.471 -17.452 1.00 91.75 82 GLU A C 1
ATOM 639 O O . GLU A 1 82 ? 1.880 -9.293 -18.387 1.00 91.75 82 GLU A O 1
ATOM 644 N N . PRO A 1 83 ? 1.508 -9.460 -16.172 1.00 94.25 83 PRO A N 1
ATOM 645 C CA . PRO A 1 83 ? 0.665 -9.480 -14.976 1.00 94.25 83 PRO A CA 1
ATOM 646 C C . PRO A 1 83 ? -0.096 -8.161 -14.773 1.00 94.25 83 PRO A C 1
ATOM 648 O O . PRO A 1 83 ? 0.411 -7.073 -15.051 1.00 94.25 83 PRO A O 1
ATOM 651 N N . GLN A 1 84 ? -1.314 -8.274 -14.250 1.00 94.62 84 GLN A N 1
ATOM 652 C CA . GLN A 1 84 ? -2.221 -7.160 -13.963 1.00 94.62 84 GLN A CA 1
ATOM 653 C C . GLN A 1 84 ? -2.373 -6.921 -12.454 1.00 94.62 84 GLN A C 1
ATOM 655 O O . GLN A 1 84 ? -2.210 -7.844 -11.658 1.00 94.62 84 GLN A O 1
ATOM 660 N N . VAL A 1 85 ? -2.734 -5.697 -12.052 1.00 95.38 85 VAL A N 1
ATOM 661 C CA . VAL A 1 85 ? -2.985 -5.334 -10.639 1.00 95.38 85 VAL A CA 1
ATOM 662 C C . VAL A 1 85 ? -4.000 -6.272 -9.976 1.00 95.38 85 VAL A C 1
ATOM 664 O O . VAL A 1 85 ? -3.788 -6.696 -8.844 1.00 95.38 85 VAL A O 1
ATOM 667 N N . SER A 1 86 ? -5.066 -6.654 -10.680 1.00 91.19 86 SER A N 1
ATOM 668 C CA . SER A 1 86 ? -6.082 -7.568 -10.151 1.00 91.19 86 SER A CA 1
ATOM 669 C C . SER A 1 86 ? -5.536 -8.966 -9.837 1.00 91.19 86 SER A C 1
ATOM 671 O O . SER A 1 86 ? -5.975 -9.593 -8.886 1.00 91.19 86 SER A O 1
ATOM 673 N N . LYS A 1 87 ? -4.479 -9.435 -10.512 1.00 94.31 87 LYS A N 1
ATOM 674 C CA . LYS A 1 87 ? -3.800 -10.695 -10.153 1.00 94.31 87 LYS A CA 1
ATOM 675 C C . LYS A 1 87 ? -3.030 -10.604 -8.831 1.00 94.31 87 LYS A C 1
ATOM 677 O O . LYS A 1 87 ? -2.903 -11.607 -8.135 1.00 94.31 87 LYS A O 1
ATOM 682 N N . TRP A 1 88 ? -2.531 -9.417 -8.481 1.00 96.44 88 TRP A N 1
ATOM 683 C CA . TRP A 1 88 ? -1.953 -9.140 -7.162 1.00 96.44 88 TRP A CA 1
ATOM 684 C C . TRP A 1 88 ? -3.047 -9.024 -6.099 1.00 96.44 88 TRP A C 1
ATOM 686 O O . TRP A 1 88 ? -2.917 -9.603 -5.024 1.00 96.44 88 TRP A O 1
ATOM 696 N N . TRP A 1 89 ? -4.162 -8.366 -6.425 1.00 92.69 89 TRP A N 1
ATOM 697 C CA . TRP A 1 89 ? -5.310 -8.267 -5.525 1.00 92.69 89 TRP A CA 1
ATOM 698 C C . TRP A 1 89 ? -5.903 -9.643 -5.184 1.00 92.69 89 TRP A C 1
ATOM 700 O O . TRP A 1 89 ? -6.030 -9.967 -4.009 1.00 92.69 89 TRP A O 1
ATOM 710 N N . ASN A 1 90 ? -6.088 -10.521 -6.175 1.00 89.38 90 ASN A N 1
ATOM 711 C CA . ASN A 1 90 ? -6.505 -11.914 -5.971 1.00 89.38 90 ASN A CA 1
ATOM 712 C C . ASN A 1 90 ? -5.571 -12.717 -5.032 1.00 89.38 90 ASN A C 1
ATOM 714 O O . ASN A 1 90 ? -5.974 -13.764 -4.529 1.00 89.38 90 ASN A O 1
ATOM 718 N N . MET A 1 91 ? -4.315 -12.294 -4.820 1.00 89.88 91 MET A N 1
ATOM 719 C CA . MET A 1 91 ? -3.420 -12.900 -3.823 1.00 89.88 91 MET A CA 1
ATOM 720 C C . MET A 1 91 ? -3.716 -12.372 -2.411 1.00 89.88 91 MET A C 1
ATOM 722 O O . MET A 1 91 ? -3.752 -13.160 -1.467 1.00 89.88 91 MET A O 1
ATOM 726 N N . VAL A 1 92 ? -4.002 -11.073 -2.268 1.00 84.12 92 VAL A N 1
ATOM 727 C CA . VAL A 1 92 ? -4.511 -10.478 -1.017 1.00 84.12 92 VAL A CA 1
ATOM 728 C C . VAL A 1 92 ? -5.839 -11.131 -0.612 1.00 84.12 92 VAL A C 1
ATOM 730 O O . VAL A 1 92 ? -6.026 -11.485 0.549 1.00 84.12 92 VAL A O 1
ATOM 733 N N . GLU A 1 93 ? -6.725 -11.404 -1.571 1.00 81.75 93 GLU A N 1
ATOM 734 C CA . GLU A 1 93 ? -8.005 -12.081 -1.325 1.00 81.75 93 GLU A CA 1
ATOM 735 C C . GLU A 1 93 ? -7.855 -13.526 -0.803 1.00 81.75 93 GLU A C 1
ATOM 737 O O . GLU A 1 93 ? -8.773 -14.056 -0.182 1.00 81.75 93 GLU A O 1
ATOM 742 N N . GLN A 1 94 ? -6.690 -14.174 -0.938 1.00 80.38 94 GLN A N 1
ATOM 743 C CA . GLN A 1 94 ? -6.501 -15.519 -0.370 1.00 80.38 94 GLN A CA 1
ATOM 744 C C . GLN A 1 94 ? -6.456 -15.526 1.163 1.00 80.38 94 GLN A C 1
ATOM 746 O O . GLN A 1 94 ? -6.792 -16.551 1.757 1.00 80.38 94 GLN A O 1
ATOM 751 N N . TYR A 1 95 ? -6.119 -14.398 1.798 1.00 72.31 95 TYR A N 1
ATOM 752 C CA . TYR A 1 95 ? -6.227 -14.224 3.252 1.00 72.31 95 TYR A CA 1
ATOM 753 C C . TYR A 1 95 ? -7.685 -14.282 3.737 1.00 72.31 95 TYR A C 1
ATOM 755 O O . TYR A 1 95 ? -7.937 -14.687 4.865 1.00 72.31 95 TYR A O 1
ATOM 763 N N . GLN A 1 96 ? -8.641 -13.944 2.867 1.00 70.19 96 GLN A N 1
ATOM 764 C CA . GLN A 1 96 ? -10.081 -13.993 3.139 1.00 70.19 96 GLN A CA 1
ATOM 765 C C . GLN A 1 96 ? -10.622 -15.425 3.105 1.00 70.19 96 GLN A C 1
ATOM 767 O O . GLN A 1 96 ? -11.510 -15.794 3.866 1.00 70.19 96 GLN A O 1
ATOM 772 N N . SER A 1 97 ? -10.064 -16.257 2.217 1.00 54.84 97 SER A N 1
ATOM 773 C CA . SER A 1 97 ? -10.526 -17.630 1.961 1.00 54.84 97 SER A CA 1
ATOM 774 C C . SER A 1 97 ? -10.275 -18.632 3.103 1.00 54.84 97 SER A C 1
ATOM 776 O O . SER A 1 97 ? -10.490 -19.827 2.921 1.00 54.84 97 SER A O 1
ATOM 778 N N . ALA A 1 98 ? -9.818 -18.157 4.265 1.00 53.88 98 ALA A N 1
ATOM 779 C CA . ALA A 1 98 ? -9.527 -18.951 5.456 1.00 53.88 98 ALA A CA 1
ATOM 780 C C . ALA A 1 98 ? -10.508 -18.700 6.629 1.00 53.88 98 ALA A C 1
ATOM 782 O O . ALA A 1 98 ? -10.347 -19.313 7.683 1.00 53.88 98 ALA A O 1
ATOM 783 N N . THR A 1 99 ? -11.488 -17.793 6.484 1.00 39.19 99 THR A N 1
ATOM 784 C CA . THR A 1 99 ? -12.152 -17.117 7.625 1.00 39.19 99 THR A CA 1
ATOM 785 C C . THR A 1 99 ? -13.584 -16.603 7.335 1.00 39.19 99 THR A C 1
ATOM 787 O O . THR A 1 99 ? -13.832 -16.162 6.213 1.00 39.19 99 THR A O 1
ATOM 790 N N . PRO A 1 100 ? -14.501 -16.547 8.330 1.00 34.88 100 PRO A N 1
ATOM 791 C CA . PRO A 1 100 ? -15.767 -15.773 8.285 1.00 34.88 100 PRO A CA 1
ATOM 792 C C . PRO A 1 100 ? -15.591 -14.232 8.445 1.00 34.88 100 PRO A C 1
ATOM 794 O O . PRO A 1 100 ? -14.466 -13.778 8.647 1.00 34.88 100 PRO A O 1
ATOM 797 N N . ALA A 1 101 ? -16.667 -13.416 8.351 1.00 32.56 101 ALA A N 1
ATOM 798 C CA . ALA A 1 101 ? -16.591 -11.956 8.065 1.00 32.56 101 ALA A CA 1
ATOM 799 C C . ALA A 1 101 ? -17.716 -11.037 8.644 1.00 32.56 101 ALA A C 1
ATOM 801 O O . ALA A 1 101 ? -18.840 -11.514 8.746 1.00 32.56 101 ALA A O 1
ATOM 802 N N . GLU A 1 102 ? -17.443 -9.731 8.922 1.00 31.42 102 GLU A N 1
ATOM 803 C CA . GLU A 1 102 ? -18.408 -8.621 9.266 1.00 31.42 102 GLU A CA 1
ATOM 804 C C . GLU A 1 102 ? -17.759 -7.170 9.251 1.00 31.42 102 GLU A C 1
ATOM 806 O O . GLU A 1 102 ? -16.555 -7.083 9.001 1.00 31.42 102 GLU A O 1
ATOM 811 N N . GLN A 1 103 ? -18.493 -6.019 9.416 1.00 29.59 103 GLN A N 1
ATOM 812 C CA . GLN A 1 103 ? -18.105 -4.666 8.839 1.00 29.59 103 GLN A CA 1
ATOM 813 C C . GLN A 1 103 ? -18.703 -3.305 9.451 1.00 29.59 103 GLN A C 1
ATOM 815 O O . GLN A 1 103 ? -19.925 -3.225 9.552 1.00 29.59 103 GLN A O 1
ATOM 820 N N . SER A 1 104 ? -17.926 -2.202 9.759 1.00 30.34 104 SER A N 1
ATOM 821 C CA . SER A 1 104 ? -18.342 -0.765 10.147 1.00 30.34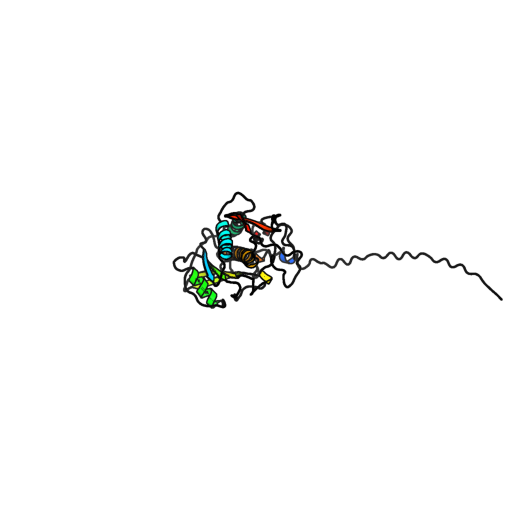 104 SER A CA 1
ATOM 822 C C . SER A 1 104 ? -17.158 0.310 10.209 1.00 30.34 104 SER A C 1
ATOM 824 O O . SER A 1 104 ? -16.053 -0.108 9.863 1.00 30.34 104 SER A O 1
ATOM 826 N N . ASP A 1 105 ? -17.157 1.652 10.553 1.00 28.70 105 ASP A N 1
ATOM 827 C CA . ASP A 1 105 ? -18.112 2.757 10.990 1.00 28.70 105 ASP A CA 1
ATOM 828 C C . ASP A 1 105 ? -17.618 4.282 10.780 1.00 28.70 105 ASP A C 1
ATOM 830 O O . ASP A 1 105 ? -16.561 4.492 10.183 1.00 28.70 105 ASP A O 1
ATOM 834 N N . SER A 1 106 ? -18.292 5.363 11.298 1.00 32.75 106 SER A N 1
ATOM 835 C CA . SER A 1 106 ? -18.407 6.816 10.827 1.00 32.75 106 SER A CA 1
ATOM 836 C C . SER A 1 106 ? -18.031 8.097 11.727 1.00 32.75 106 SER A C 1
ATOM 838 O O . SER A 1 106 ? -18.409 8.125 12.889 1.00 32.75 106 SER A O 1
ATOM 840 N N . LEU A 1 107 ? -17.487 9.223 11.145 1.00 36.91 107 LEU A N 1
ATOM 841 C CA . LEU A 1 107 ? -17.443 10.749 11.432 1.00 36.91 107 LEU A CA 1
ATOM 842 C C . LEU A 1 107 ? -16.865 11.420 12.757 1.00 36.91 107 LEU A C 1
ATOM 844 O O . LEU A 1 107 ? -17.189 10.926 13.824 1.00 36.91 107 LEU A O 1
ATOM 848 N N . SER A 1 108 ? -16.019 12.506 12.866 1.00 33.56 108 SER A N 1
ATOM 849 C CA . SER A 1 108 ? -15.570 13.711 12.055 1.00 33.56 108 SER A CA 1
ATOM 850 C C . SER A 1 108 ? -14.156 14.337 12.407 1.00 33.56 108 SER A C 1
ATOM 852 O O . SER A 1 108 ? -13.614 14.008 13.451 1.00 33.56 108 SER A O 1
ATOM 854 N N . SER A 1 109 ? -13.585 15.304 11.622 1.00 38.84 109 SER A N 1
ATOM 855 C CA . SER A 1 109 ? -12.116 15.689 11.507 1.00 38.84 109 SER A CA 1
ATOM 856 C C . SER A 1 109 ? -11.513 16.971 12.150 1.00 38.84 109 SER A C 1
ATOM 858 O O . SER A 1 109 ? -12.171 18.011 12.129 1.00 38.84 109 SER A O 1
ATOM 860 N N . VAL A 1 110 ? -10.171 16.993 12.372 1.00 34.47 110 VAL A N 1
ATOM 861 C CA . VAL A 1 110 ? -9.280 18.198 12.503 1.00 34.47 110 VAL A CA 1
ATOM 862 C C . VAL A 1 110 ? -7.823 17.926 11.997 1.00 34.47 110 VAL A C 1
ATOM 864 O O . VAL A 1 110 ? -7.454 16.769 11.837 1.00 34.47 110 VAL A O 1
ATOM 867 N N . GLY A 1 111 ? -6.981 18.966 11.796 1.00 43.41 111 GLY A N 1
ATOM 868 C CA . GLY A 1 111 ? -5.519 18.928 12.105 1.00 43.41 111 GLY A CA 1
ATOM 869 C C . GLY A 1 111 ? -4.497 18.862 10.944 1.00 43.41 111 GLY A C 1
ATOM 870 O O . GLY A 1 111 ? -4.652 18.037 10.058 1.00 43.41 111 GLY A O 1
ATOM 871 N N . ARG A 1 112 ? -3.438 19.711 10.948 1.00 48.25 112 ARG A N 1
ATOM 872 C CA . ARG A 1 112 ? -2.368 19.778 9.899 1.00 48.25 112 ARG A CA 1
ATOM 873 C C . ARG A 1 112 ? -1.153 18.861 10.107 1.00 48.25 112 ARG A C 1
ATOM 875 O O . ARG A 1 112 ? -0.474 18.555 9.132 1.00 48.25 112 ARG A O 1
ATOM 882 N N . THR A 1 113 ? -0.889 18.431 11.336 1.00 67.00 113 THR A N 1
ATOM 883 C CA . THR A 1 113 ? 0.027 17.320 11.638 1.00 67.00 113 THR A CA 1
ATOM 884 C C . THR A 1 113 ? -0.850 16.167 12.080 1.00 67.00 113 THR A C 1
ATOM 886 O O . THR A 1 113 ? -1.663 16.353 12.987 1.00 67.00 113 THR A O 1
ATOM 889 N N . LEU A 1 114 ? -0.731 14.999 11.449 1.00 67.12 114 LEU A N 1
ATOM 890 C CA . LEU A 1 114 ? -1.641 13.897 11.745 1.00 67.12 114 LEU A CA 1
ATOM 891 C C . LEU A 1 114 ? -1.143 13.123 12.967 1.00 67.12 114 LEU A C 1
ATOM 893 O O . LEU A 1 114 ? -0.411 12.142 12.845 1.00 67.12 114 LEU A O 1
ATOM 897 N N . THR A 1 115 ? -1.530 13.601 14.152 1.00 82.81 115 THR A N 1
ATOM 898 C CA . THR A 1 115 ? -1.445 12.836 15.404 1.00 82.81 115 THR A CA 1
ATOM 899 C C . THR A 1 115 ? -2.453 11.691 15.392 1.00 82.81 115 THR A C 1
ATOM 901 O O . THR A 1 115 ? -3.417 11.742 14.633 1.00 82.81 115 THR A O 1
ATOM 904 N N . GLN A 1 116 ? -2.314 10.689 16.265 1.00 80.56 116 GLN A N 1
ATOM 905 C CA . GLN A 1 116 ? -3.309 9.603 16.360 1.00 80.56 116 GLN A CA 1
ATOM 906 C C . GLN A 1 116 ? -4.739 10.113 16.647 1.00 80.56 116 GLN A C 1
ATOM 908 O O . GLN A 1 116 ? -5.703 9.576 16.114 1.00 80.56 116 GLN A O 1
ATOM 913 N N . GLN A 1 117 ? -4.886 11.225 17.377 1.00 79.88 117 GLN A N 1
ATOM 914 C CA . GLN A 1 117 ? -6.178 11.899 17.578 1.00 79.88 117 GLN A CA 1
ATOM 915 C C . GLN A 1 117 ? -6.700 12.552 16.285 1.00 79.88 117 GLN A C 1
ATOM 917 O O . GLN A 1 117 ? -7.868 12.405 15.943 1.00 79.88 117 GLN A O 1
ATOM 922 N N . SER A 1 118 ? -5.840 13.236 15.520 1.00 82.38 118 SER A N 1
ATOM 923 C CA . SER A 1 118 ? -6.229 13.789 14.210 1.00 82.38 118 SER A CA 1
ATOM 924 C C . SER A 1 118 ? -6.534 12.692 13.187 1.00 82.38 118 SER A C 1
ATOM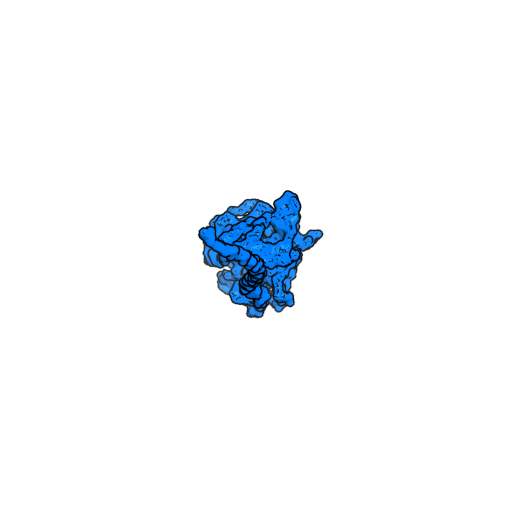 926 O O . SER A 1 118 ? -7.445 12.854 12.380 1.00 82.38 118 SER A O 1
ATOM 928 N N . ILE A 1 119 ? -5.819 11.563 13.241 1.00 83.62 119 ILE A N 1
ATOM 929 C CA . ILE A 1 119 ? -6.101 10.360 12.450 1.00 83.62 119 ILE A CA 1
ATOM 930 C C . ILE A 1 119 ? -7.460 9.793 12.840 1.00 83.62 119 ILE A C 1
ATOM 932 O O . ILE A 1 119 ? -8.242 9.544 11.937 1.00 83.62 119 ILE A O 1
ATOM 936 N N . GLN A 1 120 ? -7.791 9.669 14.130 1.00 84.19 120 GLN A N 1
ATOM 937 C CA . GLN A 1 120 ? -9.125 9.255 14.572 1.00 84.19 120 GLN A CA 1
ATOM 938 C C . GLN A 1 120 ? -10.207 10.142 13.966 1.00 84.19 120 GLN A C 1
ATOM 940 O O . GLN A 1 120 ? -11.070 9.653 13.241 1.00 84.19 120 GLN A O 1
ATOM 945 N N . SER A 1 121 ? -10.090 11.454 14.148 1.00 82.12 121 SER A N 1
ATOM 946 C CA . SER A 1 121 ? -11.037 12.416 13.594 1.00 82.12 121 SER A CA 1
ATOM 947 C C . SER A 1 121 ? -11.111 12.362 12.048 1.00 82.12 121 SER A C 1
ATOM 949 O O . SER A 1 121 ? -12.180 12.487 11.452 1.00 82.12 121 SER A O 1
ATOM 951 N N . LEU A 1 122 ? -9.996 12.170 11.336 1.00 81.69 122 LEU A N 1
ATOM 952 C CA . LEU A 1 122 ? -9.987 12.092 9.864 1.00 81.69 122 LEU A CA 1
ATOM 953 C C . LEU A 1 122 ? -10.477 10.747 9.318 1.00 81.69 122 LEU A C 1
ATOM 955 O O . LEU A 1 122 ? -11.148 10.732 8.287 1.00 81.69 122 LEU A O 1
ATOM 959 N N . ALA A 1 123 ? -10.158 9.651 10.003 1.00 82.75 123 ALA A N 1
ATOM 960 C CA . ALA A 1 123 ? -10.595 8.302 9.674 1.00 82.75 123 ALA A CA 1
ATOM 961 C C . ALA A 1 123 ? -12.111 8.247 9.768 1.00 82.75 123 ALA A C 1
ATOM 963 O O . ALA A 1 123 ? -12.799 7.934 8.802 1.00 82.75 123 ALA A O 1
ATOM 964 N N . GLN A 1 124 ? -12.621 8.735 10.893 1.00 80.19 124 GLN A N 1
ATOM 965 C CA . GLN A 1 124 ? -14.026 9.003 11.060 1.00 80.19 124 GLN A CA 1
ATOM 966 C C . GLN A 1 124 ? -14.559 9.938 9.946 1.00 80.19 124 GLN A C 1
ATOM 968 O O . GLN A 1 124 ? -15.520 9.581 9.271 1.00 80.19 124 GLN A O 1
ATOM 973 N N . LYS A 1 125 ? -13.960 11.109 9.653 1.00 77.25 125 LYS A N 1
ATOM 974 C CA . LYS A 1 125 ? -14.517 12.023 8.620 1.00 77.25 125 LYS A CA 1
ATOM 975 C C . LYS A 1 125 ? -14.695 11.405 7.234 1.00 77.25 125 LYS A C 1
ATOM 977 O O . LYS A 1 125 ? -15.580 11.851 6.504 1.00 77.25 125 LYS A O 1
ATOM 982 N N . ALA A 1 126 ? -13.892 10.421 6.849 1.00 72.12 126 ALA A N 1
ATOM 983 C CA . ALA A 1 126 ? -14.114 9.756 5.576 1.00 72.12 126 ALA A CA 1
ATOM 984 C C . ALA A 1 126 ? -15.502 9.069 5.519 1.00 72.12 126 ALA A C 1
ATOM 986 O O . ALA A 1 126 ? -16.130 9.068 4.464 1.00 72.12 126 ALA A O 1
ATOM 987 N N . THR A 1 127 ? -16.019 8.528 6.624 1.00 73.06 127 THR A N 1
ATOM 988 C CA . THR A 1 127 ? -16.967 7.400 6.584 1.00 73.06 127 THR A CA 1
ATOM 989 C C . THR A 1 127 ? -18.437 7.695 6.954 1.00 73.06 127 THR A C 1
ATOM 991 O O . THR A 1 127 ? -19.234 6.760 6.985 1.00 73.06 127 THR A O 1
ATOM 994 N N . THR A 1 128 ? -18.886 8.944 7.179 1.00 76.19 128 THR A N 1
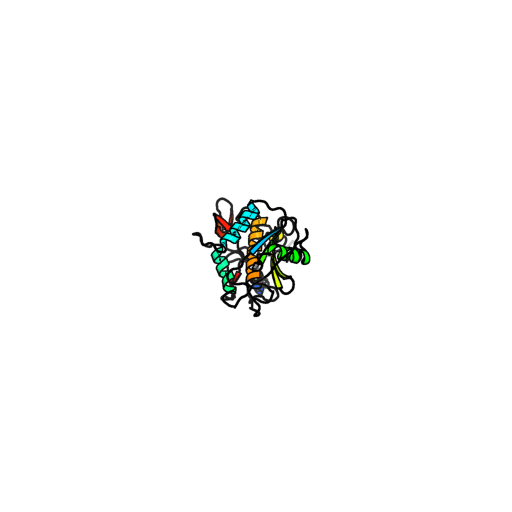ATOM 995 C CA . THR A 1 128 ? -20.341 9.191 7.409 1.00 76.19 128 THR A CA 1
ATOM 996 C C . THR A 1 128 ? -21.189 8.951 6.171 1.00 76.19 128 THR A C 1
ATOM 998 O O . THR A 1 128 ? -20.781 9.270 5.056 1.00 76.19 128 THR A O 1
ATOM 1001 N N . GLY A 1 129 ? -22.372 8.363 6.372 1.00 69.75 129 GLY A N 1
ATOM 1002 C CA . GLY A 1 129 ? -23.224 7.871 5.283 1.00 69.75 129 GLY A CA 1
ATOM 1003 C C . GLY A 1 129 ? -22.606 6.718 4.480 1.00 69.75 129 GLY A C 1
ATOM 1004 O O . GLY A 1 129 ? -23.264 6.171 3.603 1.00 69.75 129 GLY A O 1
ATOM 1005 N N . LEU A 1 130 ? -21.365 6.326 4.793 1.00 72.50 130 LEU A N 1
ATOM 1006 C CA . LEU A 1 130 ? -20.577 5.281 4.146 1.00 72.50 130 LEU A CA 1
ATOM 1007 C C . LEU A 1 130 ? -19.952 4.366 5.224 1.00 72.50 130 LEU A C 1
ATOM 1009 O O . LEU A 1 130 ? -18.734 4.167 5.216 1.00 72.50 130 LEU A O 1
ATOM 1013 N N . PRO A 1 131 ? -20.723 3.854 6.207 1.00 66.50 131 PRO A N 1
ATOM 1014 C CA . PRO A 1 131 ? -20.146 3.431 7.483 1.00 66.50 131 PRO A CA 1
ATOM 1015 C C . PRO A 1 131 ? -19.392 2.110 7.334 1.00 66.50 131 PRO A C 1
ATOM 1017 O O . PRO A 1 131 ? -18.338 1.933 7.920 1.00 66.50 131 PRO A O 1
ATOM 1020 N N . SER A 1 132 ? -19.864 1.221 6.461 1.00 71.44 132 SER A N 1
ATOM 1021 C CA . SER A 1 132 ? -19.209 -0.037 6.087 1.00 71.44 132 SER A CA 1
ATOM 1022 C C . SER A 1 132 ? -17.887 0.131 5.307 1.00 71.44 132 SER A C 1
ATOM 1024 O O . SER A 1 132 ? -17.354 -0.860 4.808 1.00 71.44 132 SER A O 1
ATOM 1026 N N . SER A 1 133 ? -17.364 1.354 5.147 1.00 74.00 133 SER A N 1
ATOM 1027 C CA . SER A 1 133 ? -16.142 1.627 4.379 1.00 74.00 133 SER A CA 1
ATOM 1028 C C . SER A 1 133 ? -14.910 1.857 5.255 1.00 74.00 133 SER A C 1
ATOM 1030 O O . SER A 1 133 ? -14.988 2.416 6.346 1.00 74.00 133 SER A O 1
ATOM 1032 N N . VAL A 1 134 ? -13.743 1.461 4.743 1.00 82.88 134 VAL A N 1
ATOM 1033 C CA . VAL A 1 134 ? -12.444 1.775 5.350 1.00 82.88 134 VAL A CA 1
ATOM 1034 C C . VAL A 1 134 ? -12.045 3.199 4.967 1.00 82.88 134 VAL A C 1
ATOM 1036 O O . VAL A 1 134 ? -12.129 3.598 3.799 1.00 82.88 134 VAL A O 1
ATOM 1039 N N . ALA A 1 135 ? -11.564 3.969 5.939 1.00 87.31 135 ALA A N 1
ATOM 1040 C CA . ALA A 1 135 ? -11.106 5.329 5.713 1.00 87.31 135 ALA A CA 1
ATOM 1041 C C . ALA A 1 135 ? -9.716 5.359 5.062 1.00 87.31 135 ALA A C 1
ATOM 1043 O O . ALA A 1 135 ? -8.726 4.970 5.678 1.00 87.31 135 ALA A O 1
ATOM 1044 N N . LEU A 1 136 ? -9.612 5.868 3.835 1.00 87.88 136 LEU A N 1
ATOM 1045 C CA . LEU A 1 136 ? -8.344 6.021 3.124 1.00 87.88 136 LEU A CA 1
ATOM 1046 C C . LEU A 1 136 ? -7.928 7.496 3.066 1.00 87.88 136 LEU A C 1
ATOM 1048 O O . LEU A 1 136 ? -8.452 8.281 2.273 1.00 87.88 136 LEU A O 1
ATOM 1052 N N . ILE A 1 137 ? -6.957 7.868 3.900 1.00 91.12 137 ILE A N 1
ATOM 1053 C CA . ILE A 1 137 ? -6.433 9.230 4.022 1.00 91.12 137 ILE A CA 1
ATOM 1054 C C . ILE A 1 137 ? -5.129 9.350 3.226 1.00 91.12 137 ILE A C 1
ATOM 1056 O O . ILE A 1 137 ? -4.086 8.838 3.632 1.00 91.12 137 ILE A O 1
ATOM 1060 N N . PHE A 1 138 ? -5.158 10.084 2.115 1.00 91.38 138 PHE A N 1
ATOM 1061 C CA . PHE A 1 138 ? -3.947 10.485 1.396 1.00 91.38 138 PHE A CA 1
ATOM 1062 C C . PHE A 1 138 ? -3.434 11.824 1.930 1.00 91.38 138 PHE A C 1
ATOM 1064 O O . PHE A 1 138 ? -4.191 12.796 1.908 1.00 91.38 138 PHE A O 1
ATOM 1071 N N . THR A 1 139 ? -2.165 11.923 2.344 1.00 92.00 139 THR A N 1
ATOM 1072 C CA . THR A 1 139 ? -1.576 13.193 2.823 1.00 92.00 139 THR A CA 1
ATOM 1073 C C . THR A 1 139 ? -0.604 13.811 1.821 1.00 92.00 139 THR A C 1
ATOM 1075 O O . THR A 1 139 ? 0.188 13.105 1.190 1.00 92.00 139 THR A O 1
ATOM 1078 N N . ASP A 1 140 ? -0.657 15.138 1.659 1.00 92.00 140 ASP A N 1
ATOM 1079 C CA . ASP A 1 140 ? 0.320 15.843 0.825 1.00 92.00 140 ASP A CA 1
ATOM 1080 C C . ASP A 1 140 ? 1.729 15.807 1.439 1.00 92.00 140 ASP A C 1
ATOM 1082 O O . ASP A 1 140 ? 1.908 15.504 2.620 1.00 92.00 140 ASP A O 1
ATOM 1086 N N . LYS A 1 141 ? 2.743 16.096 0.619 1.00 90.81 141 LYS A N 1
ATOM 1087 C CA . LYS A 1 141 ? 4.158 15.921 0.979 1.00 90.81 141 LYS A CA 1
ATOM 1088 C C . LYS A 1 141 ? 4.632 16.718 2.189 1.00 90.81 141 LYS A C 1
ATOM 1090 O O . LYS A 1 141 ? 5.600 16.315 2.825 1.00 90.81 141 LYS A O 1
ATOM 1095 N N . ASN A 1 142 ? 3.963 17.827 2.498 1.00 87.56 142 ASN A N 1
ATOM 1096 C CA . ASN A 1 142 ? 4.289 18.710 3.615 1.00 87.56 142 ASN A CA 1
ATOM 1097 C C . ASN A 1 142 ? 3.617 18.258 4.925 1.00 87.56 142 ASN A C 1
ATOM 1099 O O . ASN A 1 142 ? 3.926 18.791 5.987 1.00 87.56 142 ASN A O 1
ATOM 1103 N N . VAL A 1 143 ? 2.719 17.269 4.877 1.00 85.25 143 VAL A N 1
ATOM 1104 C CA . VAL A 1 143 ? 1.991 16.748 6.041 1.00 85.25 143 VAL A CA 1
ATOM 1105 C C . VAL A 1 143 ? 2.741 15.555 6.627 1.00 85.25 143 VAL A C 1
ATOM 1107 O O . VAL A 1 143 ? 3.042 14.592 5.922 1.00 85.25 143 VAL A O 1
ATOM 1110 N N . ALA A 1 144 ? 3.079 15.631 7.913 1.00 87.25 144 ALA A N 1
ATOM 1111 C CA . ALA A 1 144 ? 3.722 14.544 8.645 1.00 87.25 144 ALA A CA 1
ATOM 1112 C C . ALA A 1 144 ? 2.669 13.692 9.371 1.00 87.25 144 ALA A C 1
ATOM 1114 O O . ALA A 1 144 ? 1.669 14.218 9.871 1.00 87.25 144 ALA A O 1
ATOM 1115 N N . VAL A 1 145 ? 2.906 12.379 9.437 1.00 88.00 145 VAL A N 1
ATOM 1116 C CA . VAL A 1 145 ? 1.958 11.388 9.965 1.00 88.00 145 VAL A CA 1
ATOM 1117 C C . VAL A 1 145 ? 2.603 10.614 11.115 1.00 88.00 145 VAL A C 1
ATOM 1119 O O . VAL A 1 145 ? 3.539 9.840 10.909 1.00 88.00 145 VAL A O 1
ATOM 1122 N N . GLN A 1 146 ? 2.107 10.831 12.334 1.00 87.31 146 GLN A N 1
ATOM 1123 C CA . GLN A 1 146 ? 2.632 10.225 13.557 1.00 87.31 146 GLN A CA 1
ATOM 1124 C C . GLN A 1 146 ? 2.332 8.719 13.607 1.00 87.31 146 GLN A C 1
ATOM 1126 O O . GLN A 1 146 ? 1.232 8.288 13.269 1.00 87.31 146 GLN A O 1
ATOM 1131 N N . GLY A 1 147 ? 3.297 7.928 14.081 1.00 84.56 147 GLY A N 1
ATOM 1132 C CA . GLY A 1 147 ? 3.196 6.466 14.193 1.00 84.56 147 GLY A CA 1
ATOM 1133 C C . GLY A 1 147 ? 3.782 5.709 12.999 1.00 84.56 147 GLY A C 1
ATOM 1134 O O . GLY A 1 147 ? 4.265 4.596 13.182 1.00 84.56 147 GLY A O 1
ATOM 1135 N N . THR A 1 148 ? 3.835 6.337 11.818 1.00 87.75 148 THR A N 1
ATOM 1136 C CA . THR A 1 148 ? 4.331 5.712 10.583 1.00 87.75 148 THR A CA 1
ATOM 1137 C C . THR A 1 148 ? 5.758 5.170 10.772 1.00 87.75 148 THR A C 1
ATOM 1139 O O . THR A 1 148 ? 6.663 5.960 11.065 1.00 87.75 148 THR A O 1
ATOM 1142 N N . PRO A 1 149 ? 6.004 3.854 10.610 1.00 85.94 149 PRO A N 1
ATOM 1143 C CA . PRO A 1 149 ? 7.337 3.284 10.792 1.00 85.94 149 PRO A CA 1
ATOM 1144 C C . PRO A 1 149 ? 8.354 3.844 9.790 1.00 85.94 149 PRO A C 1
ATOM 1146 O O . PRO A 1 149 ? 8.028 4.066 8.621 1.00 85.94 149 PRO A O 1
ATOM 1149 N N . LYS A 1 150 ? 9.614 4.021 10.218 1.00 84.00 150 LYS A N 1
ATOM 1150 C CA . LYS A 1 150 ? 10.701 4.467 9.326 1.00 84.00 150 LYS A CA 1
ATOM 1151 C C . LYS A 1 150 ? 10.782 3.575 8.083 1.00 84.00 150 LYS A C 1
ATOM 1153 O O . LYS A 1 150 ? 10.748 2.351 8.186 1.00 84.00 150 LYS A O 1
ATOM 1158 N N . GLY A 1 151 ? 10.881 4.198 6.911 1.00 84.75 151 GLY A N 1
ATOM 1159 C CA . GLY A 1 151 ? 10.923 3.495 5.629 1.00 84.75 151 GLY A CA 1
ATOM 1160 C C . GLY A 1 151 ? 9.573 2.980 5.101 1.00 84.75 151 GLY A C 1
ATOM 1161 O O . GLY A 1 151 ? 9.561 2.455 3.990 1.00 84.75 151 GLY A O 1
ATOM 1162 N N . ARG A 1 152 ? 8.442 3.159 5.809 1.00 89.25 152 ARG A N 1
ATOM 1163 C CA . ARG A 1 152 ? 7.085 2.980 5.247 1.00 89.25 152 ARG A CA 1
ATOM 1164 C C . ARG A 1 152 ? 6.473 4.342 4.885 1.00 89.25 152 ARG A C 1
ATOM 1166 O O . ARG A 1 152 ? 6.603 5.296 5.642 1.00 89.25 152 ARG A O 1
ATOM 1173 N N . CYS A 1 153 ? 5.785 4.430 3.742 1.00 92.19 153 CYS A N 1
ATOM 1174 C CA . CYS A 1 153 ? 4.999 5.621 3.359 1.00 92.19 153 CYS A CA 1
ATOM 1175 C C . CYS A 1 153 ? 3.541 5.543 3.833 1.00 92.19 153 CYS A C 1
ATOM 1177 O O . CYS A 1 153 ? 2.707 6.362 3.444 1.00 92.19 153 CYS A O 1
ATOM 1179 N N . SER A 1 154 ? 3.210 4.533 4.630 1.00 95.50 154 SER A N 1
ATOM 1180 C CA . SER A 1 154 ? 1.852 4.261 5.063 1.00 95.50 154 SER A CA 1
ATOM 1181 C C . SER A 1 154 ? 1.812 3.534 6.400 1.00 95.50 154 SER A C 1
ATOM 1183 O O . SER A 1 154 ? 2.783 2.908 6.829 1.00 95.50 154 SER A O 1
ATOM 1185 N N . GLN A 1 155 ? 0.661 3.652 7.051 1.00 95.00 155 GLN A N 1
ATOM 1186 C CA . GLN A 1 155 ? 0.270 2.882 8.225 1.00 95.00 155 GLN A CA 1
ATOM 1187 C C . GLN A 1 155 ? -1.232 2.605 8.159 1.00 95.00 155 GLN A C 1
ATOM 1189 O O . GLN A 1 155 ? -1.972 3.311 7.465 1.00 95.00 155 GLN A O 1
ATOM 1194 N N . HIS A 1 156 ? -1.680 1.607 8.907 1.00 94.50 156 HIS A N 1
ATOM 1195 C CA . HIS A 1 156 ? -3.087 1.251 9.018 1.00 94.50 156 HIS A CA 1
ATOM 1196 C C . HIS A 1 156 ? -3.462 0.928 10.463 1.00 94.50 156 HIS A C 1
ATOM 1198 O O . HIS A 1 156 ? -2.598 0.886 11.339 1.00 94.50 156 HIS A O 1
ATOM 1204 N N . GLY A 1 157 ? -4.753 0.735 10.707 1.00 93.19 157 GLY A N 1
ATOM 1205 C CA . GLY A 1 157 ? -5.266 0.260 11.982 1.00 93.19 157 GLY A CA 1
ATOM 1206 C C . GLY A 1 157 ? -6.731 0.624 12.173 1.00 93.19 157 GLY A C 1
ATOM 1207 O O . GLY A 1 157 ? -7.481 0.810 11.215 1.00 93.19 157 GLY A O 1
ATOM 1208 N N . PHE A 1 158 ? -7.129 0.762 13.434 1.00 91.38 158 PHE A N 1
ATOM 1209 C CA . PHE A 1 158 ? -8.490 1.110 13.825 1.00 91.38 158 PHE A CA 1
ATOM 1210 C C . PHE A 1 158 ? -8.512 2.248 14.841 1.00 91.38 158 PHE A C 1
ATOM 1212 O O . PHE A 1 158 ? -7.548 2.468 15.576 1.00 91.38 158 PHE A O 1
ATOM 1219 N N . VAL A 1 159 ? -9.643 2.945 14.911 1.00 88.31 159 VAL A N 1
ATOM 1220 C CA . VAL A 1 159 ? -9.947 3.934 15.950 1.00 88.31 159 VAL A CA 1
ATOM 1221 C C . VAL A 1 159 ? -11.337 3.685 16.523 1.00 88.31 159 VAL A C 1
ATOM 1223 O O . VAL A 1 159 ? -12.225 3.203 15.823 1.00 88.31 159 VAL A O 1
ATOM 1226 N N . ASN A 1 160 ? -11.533 4.012 17.798 1.00 85.12 160 ASN A N 1
ATOM 1227 C CA . ASN A 1 160 ? -12.820 3.815 18.461 1.00 85.12 160 ASN A CA 1
ATOM 1228 C C . ASN A 1 160 ? -13.789 4.948 18.076 1.00 85.12 160 ASN A C 1
ATOM 1230 O O . ASN A 1 160 ? -13.445 6.130 18.160 1.00 85.12 160 ASN A O 1
ATOM 1234 N N . SER A 1 161 ? -15.005 4.580 17.687 1.00 72.25 161 SER A N 1
ATOM 1235 C CA . SER A 1 161 ? -16.066 5.468 17.207 1.00 72.25 161 SER A CA 1
ATOM 1236 C C . SER A 1 161 ? -17.342 5.149 17.985 1.00 72.25 161 SER A C 1
ATOM 1238 O O . SER A 1 161 ? -18.215 4.417 17.525 1.00 72.25 161 SER A O 1
ATOM 1240 N N . GLY A 1 162 ? -17.401 5.629 19.231 1.00 75.88 162 GLY A N 1
ATOM 1241 C CA . GLY A 1 162 ? -18.405 5.185 20.198 1.00 75.88 162 GLY A CA 1
ATOM 1242 C C . GLY A 1 162 ? -18.191 3.715 20.568 1.00 75.88 162 GLY A C 1
ATOM 1243 O O . GLY A 1 162 ? -17.110 3.350 21.026 1.00 75.88 162 GLY A O 1
ATOM 1244 N N . ALA A 1 163 ? -19.215 2.885 20.358 1.00 73.88 163 ALA A N 1
ATOM 1245 C CA . ALA A 1 163 ? -19.141 1.433 20.548 1.00 73.88 163 ALA A CA 1
ATOM 1246 C C . ALA A 1 163 ? -18.479 0.689 19.366 1.00 73.88 163 ALA A C 1
ATOM 1248 O O . ALA A 1 163 ? -18.012 -0.436 19.536 1.00 73.88 163 ALA A O 1
ATOM 1249 N N . SER A 1 164 ? -18.422 1.312 18.185 1.00 77.75 164 SER A N 1
ATOM 1250 C CA . SER A 1 164 ? -17.858 0.727 16.964 1.00 77.75 164 SER A CA 1
ATOM 1251 C C . SER A 1 164 ? -16.364 1.027 16.801 1.00 77.75 164 SER A C 1
ATOM 1253 O O . SER A 1 164 ? -15.794 1.872 17.497 1.00 77.75 164 SER A O 1
ATOM 1255 N N . LYS A 1 165 ? -15.720 0.377 15.825 1.00 84.88 165 LYS A N 1
ATOM 1256 C CA . LYS A 1 165 ? -14.341 0.670 15.410 1.00 84.88 165 LYS A CA 1
ATOM 1257 C C . LYS A 1 165 ? -14.301 1.066 13.934 1.00 84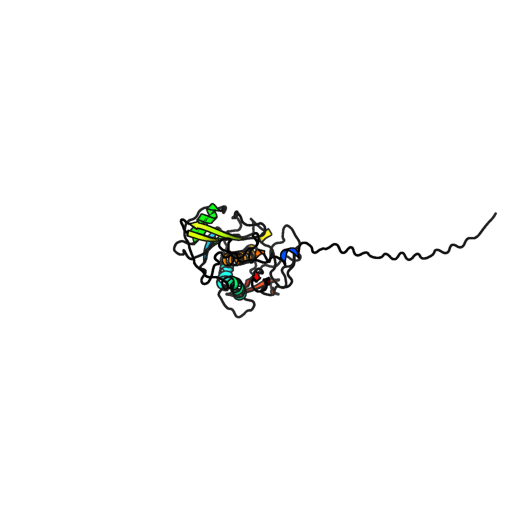.88 165 LYS A C 1
ATOM 1259 O O . LYS A 1 165 ? -14.655 0.266 13.080 1.00 84.88 165 LYS A O 1
ATOM 1264 N N . THR A 1 166 ? -13.811 2.264 13.629 1.00 84.75 166 THR A N 1
ATOM 1265 C CA . THR A 1 166 ? -13.548 2.692 12.247 1.00 84.75 166 THR A CA 1
ATOM 1266 C C . THR A 1 166 ? -12.155 2.228 11.829 1.00 84.75 166 THR A C 1
ATOM 1268 O O . THR A 1 166 ? -11.166 2.598 12.466 1.00 84.75 166 THR A O 1
ATOM 1271 N N . LEU A 1 167 ? -12.059 1.450 10.749 1.00 90.62 167 LEU A N 1
ATOM 1272 C CA . LEU A 1 167 ? -10.777 1.098 10.131 1.00 90.62 167 LEU A CA 1
ATOM 1273 C C . LEU A 1 167 ? -10.207 2.253 9.307 1.00 90.62 167 LEU A C 1
ATOM 1275 O O . LEU A 1 167 ? -10.950 2.988 8.650 1.00 90.62 167 LEU A O 1
ATOM 1279 N N . TYR A 1 168 ? -8.880 2.377 9.292 1.00 92.75 168 TYR A N 1
ATOM 1280 C CA . TYR A 1 168 ? -8.186 3.406 8.530 1.00 92.75 168 TYR A CA 1
ATOM 1281 C C . TYR A 1 168 ? -6.886 2.930 7.881 1.00 92.75 168 TYR A C 1
ATOM 1283 O O . TYR A 1 168 ? -6.167 2.076 8.394 1.00 92.75 168 TYR A O 1
ATOM 1291 N N . MET A 1 169 ? -6.544 3.600 6.786 1.00 94.06 169 MET A N 1
ATOM 1292 C CA . MET A 1 169 ? -5.227 3.626 6.165 1.00 94.06 169 MET A CA 1
ATOM 1293 C C . MET A 1 169 ? -4.806 5.087 5.995 1.00 94.06 169 MET A C 1
ATOM 1295 O O . MET A 1 169 ? -5.576 5.902 5.479 1.00 94.06 169 MET A O 1
ATOM 1299 N N . VAL A 1 170 ? -3.572 5.425 6.371 1.00 95.56 170 VAL A N 1
ATOM 1300 C CA . VAL A 1 170 ? -2.943 6.699 5.995 1.00 95.56 170 VAL A CA 1
ATOM 1301 C C . VAL A 1 170 ? -1.810 6.408 5.022 1.00 95.56 170 VAL A C 1
ATOM 1303 O O . VAL A 1 170 ? -0.961 5.565 5.300 1.00 95.56 170 VAL A O 1
ATOM 1306 N N . VAL A 1 171 ? -1.781 7.116 3.894 1.00 96.25 171 VAL A N 1
ATOM 1307 C CA . VAL A 1 171 ? -0.734 7.014 2.869 1.00 96.25 171 VAL A CA 1
ATOM 1308 C C . VAL A 1 171 ? -0.189 8.415 2.598 1.00 96.25 171 VAL A C 1
ATOM 1310 O O . VAL A 1 171 ? -0.892 9.272 2.058 1.00 96.25 171 VAL A O 1
ATOM 1313 N N . GLY A 1 172 ? 1.058 8.662 2.993 1.00 94.88 172 GLY A N 1
ATOM 1314 C CA . GLY A 1 172 ? 1.716 9.960 2.860 1.00 94.88 172 GLY A CA 1
ATOM 1315 C C . GLY A 1 172 ? 2.624 10.050 1.637 1.00 94.88 172 GLY A C 1
ATOM 1316 O O . GLY A 1 172 ? 3.260 9.074 1.242 1.00 94.88 172 GLY A O 1
ATOM 1317 N N . ASN A 1 173 ? 2.705 11.238 1.035 1.00 94.81 173 ASN A N 1
ATOM 1318 C CA . ASN A 1 173 ? 3.669 11.507 -0.030 1.00 94.81 173 ASN A CA 1
ATOM 1319 C C . ASN A 1 173 ? 5.093 11.689 0.562 1.00 94.81 173 ASN A C 1
ATOM 1321 O O . ASN A 1 173 ? 5.287 12.589 1.384 1.00 94.81 173 ASN A O 1
ATOM 1325 N N . PRO A 1 174 ? 6.104 10.903 0.140 1.00 93.88 174 PRO A N 1
ATOM 1326 C CA . PRO A 1 174 ? 7.457 10.964 0.702 1.00 93.88 174 PRO A CA 1
ATOM 1327 C C . PRO A 1 174 ? 8.273 12.212 0.348 1.00 93.88 174 PRO A C 1
ATOM 1329 O O . PRO A 1 174 ? 9.307 12.420 0.977 1.00 93.88 174 PRO A O 1
ATOM 1332 N N . GLU A 1 175 ? 7.865 13.020 -0.644 1.00 91.88 175 GLU A N 1
ATOM 1333 C CA . GLU A 1 175 ? 8.705 14.049 -1.296 1.00 91.88 175 GLU A CA 1
ATOM 1334 C C . GLU A 1 175 ? 9.358 15.084 -0.354 1.00 91.88 175 GLU A C 1
ATOM 1336 O O . GLU A 1 175 ? 10.315 15.731 -0.773 1.00 91.88 175 GLU A O 1
ATOM 1341 N N . VAL A 1 176 ? 8.871 15.262 0.882 1.00 88.75 176 VAL A N 1
ATOM 1342 C CA . VAL A 1 176 ? 9.530 16.104 1.905 1.00 88.75 176 VAL A CA 1
ATOM 1343 C C . VAL A 1 176 ? 9.703 15.352 3.227 1.00 88.75 176 VAL A C 1
ATOM 1345 O O . VAL A 1 176 ? 10.821 15.240 3.722 1.00 88.75 176 VAL A O 1
ATOM 1348 N N . ASN A 1 177 ? 8.622 14.811 3.799 1.00 83.50 177 ASN A N 1
ATOM 1349 C CA . ASN A 1 177 ? 8.640 14.318 5.184 1.00 83.50 177 ASN A CA 1
ATOM 1350 C C . ASN A 1 177 ? 9.189 12.894 5.390 1.00 83.50 177 ASN A C 1
ATOM 1352 O O . ASN A 1 177 ? 9.518 12.541 6.522 1.00 83.50 177 ASN A O 1
ATOM 1356 N N . CYS A 1 178 ? 9.296 12.060 4.348 1.00 86.81 178 CYS A N 1
ATOM 1357 C CA . CYS A 1 178 ? 9.944 10.746 4.471 1.00 86.81 178 CYS A CA 1
ATOM 1358 C C . CYS A 1 178 ? 10.571 10.261 3.147 1.00 86.81 178 CYS A C 1
ATOM 1360 O O . CYS A 1 178 ? 10.116 9.267 2.577 1.00 86.81 178 CYS A O 1
ATOM 1362 N N . PRO A 1 179 ? 11.642 10.905 2.637 1.00 88.62 179 PRO A N 1
ATOM 1363 C CA . PRO A 1 179 ? 12.232 10.526 1.351 1.00 88.62 179 PRO A CA 1
ATOM 1364 C C . PRO A 1 179 ? 12.708 9.065 1.294 1.00 88.62 179 PRO A C 1
ATOM 1366 O O . PRO A 1 179 ? 12.657 8.451 0.230 1.00 88.62 179 PRO A O 1
ATOM 1369 N N . GLU A 1 180 ? 13.104 8.487 2.435 1.00 88.44 180 GLU A N 1
ATOM 1370 C CA . GLU A 1 180 ? 13.544 7.090 2.557 1.00 88.44 180 GLU A CA 1
ATOM 1371 C C . GLU A 1 180 ? 12.456 6.074 2.172 1.00 88.44 180 GLU A C 1
ATOM 1373 O O . GLU A 1 180 ? 12.761 5.083 1.507 1.00 88.44 180 GLU A O 1
ATOM 1378 N N . CYS A 1 181 ? 11.185 6.315 2.523 1.00 90.00 181 CYS A N 1
ATOM 1379 C CA . CYS A 1 181 ? 10.103 5.407 2.126 1.00 90.00 181 CYS A CA 1
ATOM 1380 C C . CYS A 1 181 ? 9.762 5.509 0.629 1.00 90.00 181 CYS A C 1
ATOM 1382 O O . CYS A 1 181 ? 9.096 4.631 0.088 1.00 90.00 181 CYS A O 1
ATOM 1384 N N . GLY A 1 182 ? 10.289 6.527 -0.065 1.00 92.19 182 GLY A N 1
ATOM 1385 C CA . GLY A 1 182 ? 10.279 6.618 -1.525 1.00 92.19 182 GLY A CA 1
ATOM 1386 C C . GLY A 1 182 ? 11.136 5.559 -2.232 1.00 92.19 182 GLY A C 1
ATOM 1387 O O . GLY A 1 182 ? 11.165 5.530 -3.461 1.00 92.19 182 GLY A O 1
ATOM 1388 N N . TRP A 1 183 ? 11.851 4.696 -1.502 1.00 91.69 183 TRP A N 1
ATOM 1389 C CA . TRP A 1 183 ? 12.520 3.526 -2.072 1.00 91.69 183 TRP A CA 1
ATOM 1390 C C . TRP A 1 183 ? 11.498 2.608 -2.777 1.00 91.69 183 TRP A C 1
ATOM 1392 O O . TRP A 1 183 ? 10.475 2.280 -2.178 1.00 91.69 183 TRP A O 1
ATOM 1402 N N . PRO A 1 184 ? 11.741 2.160 -4.024 1.00 93.81 184 PRO A N 1
ATOM 1403 C CA . PRO A 1 184 ? 13.025 2.120 -4.733 1.00 93.81 184 PRO A CA 1
ATOM 1404 C C . PRO A 1 184 ? 13.279 3.304 -5.683 1.00 93.81 184 PRO A C 1
ATOM 1406 O O . PRO A 1 184 ? 14.308 3.334 -6.358 1.00 93.81 184 PRO A O 1
ATOM 1409 N N . PHE A 1 185 ? 12.355 4.265 -5.754 1.00 94.88 185 PHE A N 1
ATOM 1410 C CA . PHE A 1 185 ? 12.428 5.428 -6.645 1.00 94.88 185 PHE A CA 1
ATOM 1411 C C . PHE A 1 185 ? 13.294 6.567 -6.088 1.00 94.88 185 PHE A C 1
ATOM 1413 O O . PHE A 1 185 ? 13.732 7.425 -6.850 1.00 94.88 185 PHE A O 1
ATOM 1420 N N . ASN A 1 186 ? 13.582 6.549 -4.783 1.00 90.81 186 ASN A N 1
ATOM 1421 C CA . ASN A 1 186 ? 14.621 7.342 -4.126 1.00 90.81 186 ASN A CA 1
ATOM 1422 C C . ASN A 1 186 ? 15.816 6.467 -3.726 1.00 90.81 186 ASN A C 1
ATOM 1424 O O . ASN A 1 186 ? 15.647 5.335 -3.259 1.00 90.81 186 ASN A O 1
ATOM 1428 N N . LYS A 1 187 ? 17.020 7.044 -3.806 1.00 83.88 187 LYS A N 1
ATOM 1429 C CA . LYS A 1 187 ? 18.217 6.508 -3.147 1.00 83.88 187 LYS A CA 1
ATOM 1430 C C . LYS A 1 187 ? 17.988 6.479 -1.623 1.00 83.88 187 LYS A C 1
ATOM 1432 O O . LYS A 1 187 ? 17.619 7.512 -1.062 1.00 83.88 187 LYS A O 1
ATOM 1437 N N . PRO A 1 188 ? 18.194 5.342 -0.934 1.00 80.12 188 PRO A N 1
ATOM 1438 C CA . PRO A 1 188 ? 17.998 5.262 0.507 1.00 80.12 188 PRO A CA 1
ATOM 1439 C C . PRO A 1 188 ? 19.144 5.954 1.258 1.00 80.12 188 PRO A C 1
ATOM 1441 O O . PRO A 1 188 ? 20.272 6.040 0.771 1.00 80.12 188 PRO A O 1
ATOM 1444 N N . THR A 1 189 ? 18.853 6.418 2.471 1.00 79.69 189 THR A N 1
ATOM 1445 C CA . THR A 1 189 ? 19.821 7.043 3.391 1.00 79.69 189 THR A CA 1
ATOM 1446 C C . THR A 1 189 ? 20.752 6.032 4.063 1.00 79.69 189 THR A C 1
ATOM 1448 O O . THR A 1 189 ? 21.810 6.412 4.558 1.00 79.69 189 THR A O 1
ATOM 1451 N N . SER A 1 190 ? 20.374 4.750 4.096 1.00 75.94 190 SER A N 1
ATOM 1452 C CA . SER A 1 190 ? 21.150 3.668 4.703 1.00 75.94 190 SER A CA 1
ATOM 1453 C C . SER A 1 190 ? 20.879 2.311 4.035 1.00 75.94 190 SER A C 1
ATOM 1455 O O . SER A 1 190 ? 19.864 2.123 3.359 1.00 75.94 190 SER A O 1
ATOM 1457 N N . GLY A 1 191 ? 21.790 1.357 4.247 1.00 77.38 191 GLY A N 1
ATOM 1458 C CA . GLY A 1 191 ? 21.705 -0.002 3.704 1.00 77.38 191 GLY A CA 1
ATOM 1459 C C . GLY A 1 191 ? 22.168 -0.144 2.243 1.00 77.38 191 GLY A C 1
ATOM 1460 O O . GLY A 1 191 ? 22.494 0.846 1.586 1.00 77.38 191 GLY A O 1
ATOM 1461 N N . PRO A 1 192 ? 22.235 -1.386 1.726 1.00 78.88 192 PRO A N 1
ATOM 1462 C CA . PRO A 1 192 ? 22.672 -1.662 0.361 1.00 78.88 192 PRO A CA 1
ATOM 1463 C C . PRO A 1 192 ? 21.651 -1.178 -0.675 1.00 78.88 192 PRO A C 1
ATOM 1465 O O . PRO A 1 192 ? 20.438 -1.279 -0.481 1.00 78.88 192 PRO A O 1
ATOM 1468 N N . HIS A 1 193 ? 22.151 -0.694 -1.811 1.00 83.06 193 HIS A N 1
ATOM 1469 C CA . HIS A 1 193 ? 21.352 -0.239 -2.946 1.00 83.06 193 HIS A CA 1
ATOM 1470 C C . HIS A 1 193 ? 22.188 -0.326 -4.224 1.00 83.06 193 HIS A C 1
ATOM 1472 O O . HIS A 1 193 ? 23.243 0.299 -4.295 1.00 83.06 193 HIS A O 1
ATOM 1478 N N . LEU A 1 194 ? 21.733 -1.102 -5.214 1.00 81.94 194 LEU A N 1
ATOM 1479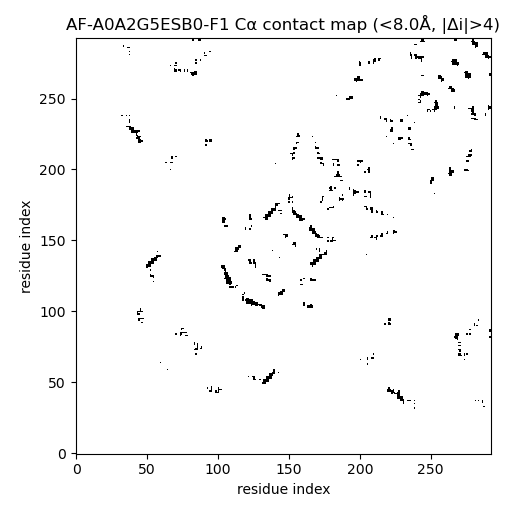 C CA . LEU A 1 194 ? 22.441 -1.236 -6.491 1.00 81.94 194 LEU A CA 1
ATOM 1480 C C . LEU A 1 194 ? 21.996 -0.174 -7.502 1.00 81.94 194 LEU A C 1
ATOM 1482 O O . LEU A 1 194 ? 22.828 0.518 -8.077 1.00 81.94 194 LEU A O 1
ATOM 1486 N N . PHE A 1 195 ? 20.681 -0.027 -7.694 1.00 84.56 195 PHE A N 1
ATOM 1487 C CA . PHE A 1 195 ? 20.105 0.845 -8.720 1.00 84.56 195 PHE A CA 1
ATOM 1488 C C . PHE A 1 195 ? 18.860 1.563 -8.197 1.00 84.56 195 PHE A C 1
ATOM 1490 O O . PHE A 1 195 ? 17.956 0.924 -7.652 1.00 84.56 195 PHE A O 1
ATOM 1497 N N . GLN A 1 196 ? 18.804 2.880 -8.399 1.00 91.62 196 GLN A N 1
ATOM 1498 C CA . GLN A 1 196 ? 17.591 3.674 -8.210 1.00 91.62 196 GLN A CA 1
ATOM 1499 C C . GLN A 1 196 ? 16.648 3.399 -9.381 1.00 91.62 196 GLN A C 1
ATOM 1501 O O . GLN A 1 196 ? 17.061 3.436 -10.540 1.00 91.62 196 GLN A O 1
ATOM 1506 N N . LEU A 1 197 ? 15.392 3.079 -9.082 1.00 95.25 197 LEU A N 1
ATOM 1507 C CA . LEU A 1 197 ? 14.418 2.705 -10.099 1.00 95.25 197 LEU A CA 1
ATOM 1508 C C . LEU A 1 197 ? 13.700 3.931 -10.668 1.00 95.25 197 LEU A C 1
ATOM 1510 O O . LEU A 1 197 ? 13.377 4.870 -9.942 1.00 95.25 197 LEU A O 1
ATOM 1514 N N . GLN A 1 198 ? 13.391 3.898 -11.964 1.00 96.62 198 GLN A N 1
ATOM 1515 C CA . GLN A 1 198 ? 12.594 4.943 -12.599 1.00 96.62 198 GLN A CA 1
ATOM 1516 C C . GLN A 1 198 ? 11.097 4.716 -12.295 1.00 96.62 198 GLN A C 1
ATOM 1518 O O . GLN A 1 198 ? 10.595 3.615 -12.567 1.00 96.62 198 GLN A O 1
ATOM 1523 N N . PRO A 1 199 ? 10.370 5.716 -11.755 1.00 97.00 199 PRO A N 1
ATOM 1524 C CA . PRO A 1 199 ? 8.972 5.571 -11.341 1.00 97.00 199 PRO A CA 1
ATOM 1525 C C . PRO A 1 199 ? 8.007 5.253 -12.509 1.00 97.00 199 PRO A C 1
ATOM 1527 O O . PRO A 1 199 ? 8.075 5.931 -13.539 1.00 97.00 199 PRO A O 1
ATOM 1530 N N . PRO A 1 200 ? 7.082 4.275 -12.360 1.00 97.00 200 PRO A N 1
ATOM 1531 C CA . PRO A 1 200 ? 6.164 3.833 -13.415 1.00 97.00 200 PRO A CA 1
ATOM 1532 C C . PRO A 1 200 ? 5.330 4.945 -14.071 1.00 97.00 200 PRO A C 1
ATOM 1534 O O . PRO A 1 200 ? 5.127 4.914 -15.285 1.00 97.00 200 PRO A O 1
ATOM 1537 N N . ASN A 1 201 ? 4.850 5.916 -13.284 1.00 96.69 201 ASN A N 1
ATOM 1538 C CA . ASN A 1 201 ? 4.017 7.038 -13.732 1.00 96.69 201 ASN A CA 1
ATOM 1539 C C . ASN A 1 201 ? 4.778 8.382 -13.719 1.00 96.69 201 ASN A C 1
ATOM 1541 O O . ASN A 1 201 ? 4.167 9.444 -13.844 1.00 96.69 201 ASN A O 1
ATOM 1545 N N . GLY A 1 202 ? 6.110 8.351 -13.594 1.00 95.25 202 GLY A N 1
ATOM 1546 C CA . GLY A 1 202 ? 6.978 9.524 -13.722 1.00 95.25 202 GLY A CA 1
ATOM 1547 C C . GLY A 1 202 ? 7.013 10.479 -12.521 1.00 95.25 202 GLY A C 1
ATOM 1548 O O . GLY A 1 202 ? 7.678 11.509 -12.612 1.00 95.25 202 GLY A O 1
ATOM 1549 N N . ASN A 1 203 ? 6.359 10.177 -11.391 1.00 95.56 203 ASN A N 1
ATOM 1550 C CA . ASN A 1 203 ? 6.458 10.997 -10.176 1.00 95.56 203 ASN A CA 1
ATOM 1551 C C . ASN A 1 203 ? 6.760 10.131 -8.951 1.00 95.56 203 ASN A C 1
ATOM 1553 O O . ASN A 1 203 ? 5.864 9.518 -8.379 1.00 95.56 203 ASN A O 1
ATOM 1557 N N . VAL A 1 204 ? 8.024 10.186 -8.512 1.00 95.19 204 VAL A N 1
ATOM 1558 C CA . VAL A 1 204 ? 8.579 9.507 -7.325 1.00 95.19 204 VAL A CA 1
ATOM 1559 C C . VAL A 1 204 ? 7.609 9.495 -6.139 1.00 95.19 204 VAL A C 1
ATOM 1561 O O . VAL A 1 204 ? 7.353 8.431 -5.583 1.00 95.19 204 VAL A O 1
ATOM 1564 N N . GLY A 1 205 ? 7.034 10.650 -5.779 1.00 95.69 205 GLY A N 1
ATOM 1565 C CA . GLY A 1 205 ? 6.086 10.761 -4.671 1.00 95.69 205 GLY A CA 1
ATOM 1566 C C . GLY A 1 205 ? 4.838 9.899 -4.858 1.00 95.69 205 GLY A C 1
ATOM 1567 O O . GLY A 1 205 ? 4.507 9.093 -3.995 1.00 95.69 205 GLY A O 1
ATOM 1568 N N . THR A 1 206 ? 4.157 10.026 -5.998 1.00 97.19 206 THR A N 1
ATOM 1569 C CA . THR A 1 206 ? 2.912 9.290 -6.279 1.00 97.19 206 THR A CA 1
ATOM 1570 C C . THR A 1 206 ? 3.146 7.802 -6.505 1.00 97.19 206 THR A C 1
ATOM 1572 O O . THR A 1 206 ? 2.369 6.985 -6.019 1.00 97.19 206 THR A O 1
ATOM 1575 N N . ASP A 1 207 ? 4.211 7.426 -7.212 1.00 97.94 207 ASP A N 1
ATOM 1576 C CA . ASP A 1 207 ? 4.540 6.019 -7.442 1.00 97.94 207 ASP A CA 1
ATOM 1577 C C . ASP A 1 207 ? 4.948 5.315 -6.130 1.00 97.94 207 ASP A C 1
ATOM 1579 O O . ASP A 1 207 ? 4.550 4.174 -5.890 1.00 97.94 207 ASP A O 1
ATOM 1583 N N . ALA A 1 208 ? 5.628 6.010 -5.210 1.00 97.12 208 ALA A N 1
ATOM 1584 C CA . ALA A 1 208 ? 5.855 5.515 -3.851 1.00 97.12 208 ALA A CA 1
ATOM 1585 C C . ALA A 1 208 ? 4.567 5.464 -3.005 1.00 97.12 208 ALA A C 1
ATOM 1587 O O . ALA A 1 208 ? 4.375 4.521 -2.237 1.00 97.12 208 ALA A O 1
ATOM 1588 N N . MET A 1 209 ? 3.637 6.413 -3.176 1.00 97.81 209 MET A N 1
ATOM 1589 C CA . MET A 1 209 ? 2.302 6.324 -2.565 1.00 97.81 209 MET A CA 1
ATOM 1590 C C . MET A 1 209 ? 1.489 5.133 -3.094 1.00 97.81 209 MET A C 1
ATOM 1592 O O . MET A 1 209 ? 0.676 4.599 -2.346 1.00 97.81 209 MET A O 1
ATOM 1596 N N . VAL A 1 210 ? 1.700 4.676 -4.336 1.00 98.31 210 VAL A N 1
ATOM 1597 C CA . VAL A 1 210 ? 1.093 3.425 -4.831 1.00 98.31 210 VAL A CA 1
ATOM 1598 C C . VAL A 1 210 ? 1.655 2.216 -4.081 1.00 98.31 210 VAL A C 1
ATOM 1600 O O . VAL A 1 210 ? 0.870 1.389 -3.623 1.00 98.31 210 VAL A O 1
ATOM 1603 N N . ILE A 1 211 ? 2.977 2.139 -3.873 1.00 98.00 211 ILE A N 1
ATOM 1604 C CA . ILE A 1 211 ? 3.596 1.084 -3.046 1.00 98.00 211 ILE A CA 1
ATOM 1605 C C . ILE A 1 211 ? 3.043 1.135 -1.614 1.00 98.00 211 ILE A C 1
ATOM 1607 O O . ILE A 1 211 ? 2.652 0.105 -1.070 1.00 98.00 211 ILE A O 1
ATOM 1611 N N . GLY A 1 212 ? 2.955 2.331 -1.020 1.00 97.25 212 GLY A N 1
ATOM 1612 C CA . GLY A 1 212 ? 2.394 2.537 0.318 1.00 97.25 212 GLY A CA 1
ATOM 1613 C C . GLY A 1 212 ? 0.915 2.155 0.424 1.00 97.25 212 GLY A C 1
ATOM 1614 O O . GLY A 1 212 ? 0.516 1.542 1.414 1.00 97.25 212 GLY A O 1
ATOM 1615 N N . LEU A 1 213 ? 0.103 2.455 -0.594 1.00 97.06 213 LEU A N 1
ATOM 1616 C CA . LEU A 1 213 ? -1.304 2.052 -0.629 1.00 97.06 213 LEU A CA 1
ATOM 1617 C C . LEU A 1 213 ? -1.460 0.543 -0.820 1.00 97.06 213 LEU A C 1
ATOM 1619 O O . LEU A 1 213 ? -2.298 -0.056 -0.159 1.00 97.06 213 LEU A O 1
ATOM 1623 N N . ALA A 1 214 ? -0.657 -0.077 -1.685 1.00 97.69 214 ALA A N 1
ATOM 1624 C CA . ALA A 1 214 ? -0.643 -1.527 -1.843 1.00 97.69 214 ALA A CA 1
ATOM 1625 C C . ALA A 1 214 ? -0.250 -2.218 -0.524 1.00 97.69 214 ALA A C 1
ATOM 1627 O O . ALA A 1 214 ? -0.924 -3.150 -0.095 1.00 97.69 214 ALA A O 1
ATOM 1628 N N . ALA A 1 215 ? 0.781 -1.710 0.162 1.00 97.06 215 ALA A N 1
ATOM 1629 C CA . ALA A 1 215 ? 1.174 -2.195 1.481 1.00 97.06 215 ALA A CA 1
ATOM 1630 C C . ALA A 1 215 ? 0.019 -2.102 2.491 1.00 97.06 215 ALA A C 1
ATOM 1632 O O . ALA A 1 215 ? -0.389 -3.117 3.051 1.00 97.06 215 ALA A O 1
ATOM 1633 N N . ALA A 1 216 ? -0.566 -0.909 2.639 1.00 95.44 216 ALA A N 1
ATOM 1634 C CA . ALA A 1 216 ? -1.658 -0.669 3.577 1.00 95.44 216 ALA A CA 1
ATOM 1635 C C . ALA A 1 216 ? -2.900 -1.518 3.262 1.00 95.44 216 ALA A C 1
ATOM 1637 O O . ALA A 1 216 ? -3.433 -2.145 4.162 1.00 95.44 216 ALA A O 1
ATOM 1638 N N . LEU A 1 217 ? -3.322 -1.621 1.996 1.00 93.88 217 LEU A N 1
ATOM 1639 C CA . LEU A 1 217 ? -4.477 -2.439 1.609 1.00 93.88 217 LEU A CA 1
ATOM 1640 C C . LEU A 1 217 ? -4.297 -3.916 1.985 1.00 93.88 217 LEU A C 1
ATOM 1642 O O . LEU A 1 217 ? -5.228 -4.528 2.498 1.00 93.88 217 LEU A O 1
ATOM 1646 N N . ALA A 1 218 ? -3.118 -4.495 1.747 1.00 95.38 218 ALA A N 1
ATOM 1647 C CA . ALA A 1 218 ? -2.867 -5.896 2.071 1.00 95.38 218 ALA A CA 1
ATOM 1648 C C . ALA A 1 218 ? -2.716 -6.142 3.582 1.00 95.38 218 ALA A C 1
ATOM 1650 O O . ALA A 1 218 ? -3.247 -7.128 4.095 1.00 95.38 218 ALA A O 1
ATOM 1651 N N . GLU A 1 219 ? -2.037 -5.248 4.305 1.00 95.12 219 GLU A N 1
ATOM 1652 C CA . GLU A 1 219 ? -1.884 -5.342 5.764 1.00 95.12 219 GLU A CA 1
ATOM 1653 C C . GLU A 1 219 ? -3.237 -5.085 6.478 1.00 95.12 219 GLU A C 1
ATOM 1655 O O . GLU A 1 219 ? -3.609 -5.853 7.362 1.00 95.12 219 GLU A O 1
ATOM 1660 N N . THR A 1 220 ? -4.081 -4.157 6.001 1.00 91.62 220 THR A N 1
ATOM 1661 C CA . THR A 1 220 ? -5.460 -3.958 6.506 1.00 91.62 220 THR A CA 1
ATOM 1662 C C . THR A 1 220 ? -6.422 -5.083 6.139 1.00 91.62 220 THR A C 1
ATOM 1664 O O . THR A 1 220 ? -7.306 -5.386 6.933 1.00 91.62 220 THR A O 1
ATOM 1667 N N . VAL A 1 221 ? -6.295 -5.731 4.974 1.00 90.38 221 VAL A N 1
ATOM 1668 C CA . VAL A 1 221 ? -7.122 -6.916 4.678 1.00 90.38 221 VAL A CA 1
ATOM 1669 C C . VAL A 1 221 ? -6.762 -8.067 5.607 1.00 90.38 221 VAL A C 1
ATOM 1671 O O . VAL A 1 221 ? -7.649 -8.663 6.209 1.00 90.38 221 VAL A O 1
ATOM 1674 N N . SER A 1 222 ? -5.468 -8.365 5.727 1.00 91.44 222 SER A N 1
ATOM 1675 C CA . SER A 1 222 ? -4.967 -9.537 6.449 1.00 91.44 222 SER A CA 1
ATOM 1676 C C . SER A 1 222 ? -4.929 -9.375 7.974 1.00 91.44 222 SER A C 1
ATOM 1678 O O . SER A 1 222 ? -4.937 -10.382 8.680 1.00 91.44 222 SER A O 1
ATOM 1680 N N . ASN A 1 223 ? -4.895 -8.147 8.501 1.00 92.88 223 ASN A N 1
ATOM 1681 C CA . ASN A 1 223 ? -4.726 -7.883 9.933 1.00 92.88 223 ASN A CA 1
ATOM 1682 C C . ASN A 1 223 ? -5.433 -6.593 10.441 1.00 92.88 223 ASN A C 1
ATOM 1684 O O . ASN A 1 223 ? -4.835 -5.823 11.196 1.00 92.88 223 ASN A O 1
ATOM 1688 N N . PRO A 1 224 ? -6.711 -6.327 10.093 1.00 90.69 224 PRO A N 1
ATOM 1689 C CA . PRO A 1 224 ? -7.370 -5.025 10.311 1.00 90.69 224 PRO A CA 1
ATOM 1690 C C . PRO A 1 224 ? -7.390 -4.535 11.770 1.00 90.69 224 PRO A C 1
ATOM 1692 O O . PRO A 1 224 ? -7.434 -3.332 12.024 1.00 90.69 224 PRO A O 1
ATOM 1695 N N . TYR A 1 225 ? -7.357 -5.456 12.739 1.00 90.75 225 TYR A N 1
ATOM 1696 C CA . TYR A 1 225 ? -7.435 -5.147 14.171 1.00 90.75 225 TYR A CA 1
ATOM 1697 C C . TYR A 1 225 ? -6.209 -5.598 14.984 1.00 90.75 225 TYR A C 1
ATOM 1699 O O . TYR A 1 225 ? -6.285 -5.635 16.212 1.00 90.75 225 TYR A O 1
ATOM 1707 N N . ASN A 1 226 ? -5.079 -5.901 14.330 1.00 91.19 226 ASN A N 1
ATOM 1708 C CA . ASN A 1 226 ? -3.870 -6.471 14.950 1.00 91.19 226 ASN A CA 1
ATOM 1709 C C . ASN A 1 226 ? -4.081 -7.846 15.624 1.00 91.19 226 ASN A C 1
ATOM 1711 O O . ASN A 1 226 ? -3.404 -8.185 16.593 1.00 91.19 226 ASN A O 1
ATOM 1715 N N . THR A 1 227 ? -5.037 -8.630 15.119 1.00 89.44 227 THR A N 1
ATOM 1716 C CA . THR A 1 227 ? -5.391 -9.978 15.606 1.00 89.44 227 THR A CA 1
ATOM 1717 C C . THR A 1 227 ? -5.595 -11.008 14.483 1.00 89.44 227 THR A C 1
ATOM 1719 O O . THR A 1 227 ? -5.941 -12.153 14.761 1.00 89.44 227 THR A O 1
ATOM 1722 N N . GLY A 1 228 ? -5.378 -10.623 13.221 1.00 88.19 228 GLY A N 1
ATOM 1723 C CA . GLY A 1 228 ? -5.475 -11.496 12.048 1.00 88.19 228 GLY A CA 1
ATOM 1724 C C . GLY A 1 228 ? -4.148 -12.208 11.775 1.00 88.19 228 GLY A C 1
ATOM 1725 O O . GLY A 1 228 ? -3.696 -13.016 12.583 1.00 88.19 228 GLY A O 1
ATOM 1726 N N . TYR A 1 229 ? -3.521 -11.919 10.634 1.00 90.12 229 TYR A N 1
ATOM 1727 C CA . TYR A 1 229 ? -2.246 -12.509 10.217 1.00 90.12 229 TYR A CA 1
ATOM 1728 C C . TYR A 1 229 ? -1.038 -11.647 10.609 1.00 90.12 229 TYR A C 1
ATOM 1730 O O . TYR A 1 229 ? -0.761 -10.635 9.961 1.00 90.12 229 TYR A O 1
ATOM 1738 N N . PHE A 1 230 ? -0.275 -12.071 11.620 1.00 92.62 230 PHE A N 1
ATOM 1739 C CA . PHE A 1 230 ? 0.963 -11.393 12.023 1.00 92.62 230 PHE A CA 1
ATOM 1740 C C . PHE A 1 230 ? 1.967 -12.326 12.726 1.00 92.62 230 PHE A C 1
ATOM 1742 O O . PHE A 1 230 ? 1.639 -13.428 13.166 1.00 92.62 230 PHE A O 1
ATOM 1749 N N . LEU A 1 231 ? 3.213 -11.866 12.859 1.00 91.56 231 LEU A N 1
ATOM 1750 C CA . LEU A 1 231 ? 4.232 -12.455 13.735 1.00 91.56 231 LEU A CA 1
ATOM 1751 C C . LEU A 1 231 ? 5.094 -11.328 14.316 1.00 91.56 231 LEU A C 1
ATOM 1753 O O . LEU A 1 231 ? 5.803 -10.654 13.578 1.00 91.56 231 LEU A O 1
ATOM 1757 N N . ALA A 1 232 ? 5.033 -11.104 15.632 1.00 88.75 232 ALA A N 1
ATOM 1758 C CA . ALA A 1 232 ? 5.833 -10.087 16.336 1.00 88.75 232 ALA A CA 1
ATOM 1759 C C . ALA A 1 232 ? 5.794 -8.664 15.710 1.00 88.75 232 ALA A C 1
ATOM 1761 O O . ALA A 1 232 ? 6.799 -7.955 15.693 1.00 88.75 232 ALA A O 1
ATOM 1762 N N . GLY A 1 233 ? 4.637 -8.244 15.178 1.00 86.75 233 GLY A N 1
ATOM 1763 C CA . GLY A 1 233 ? 4.458 -6.946 14.502 1.00 86.75 233 GLY A CA 1
ATOM 1764 C C . GLY A 1 233 ? 4.896 -6.908 13.028 1.00 86.75 233 GLY A C 1
ATOM 1765 O O . GLY A 1 233 ? 4.860 -5.850 12.401 1.00 86.75 233 GLY A O 1
ATOM 1766 N N . VAL A 1 234 ? 5.303 -8.048 12.466 1.00 90.75 234 VAL A N 1
ATOM 1767 C CA . VAL A 1 234 ? 5.446 -8.267 11.022 1.00 90.75 234 VAL A CA 1
ATOM 1768 C C . VAL A 1 234 ? 4.098 -8.729 10.459 1.00 90.75 234 VAL A C 1
ATOM 1770 O O . VAL A 1 234 ? 3.428 -9.547 11.086 1.00 90.75 234 VAL A O 1
ATOM 1773 N N . GLU A 1 235 ? 3.718 -8.231 9.282 1.00 94.44 235 GLU A N 1
ATOM 1774 C CA . GLU A 1 235 ? 2.433 -8.484 8.610 1.00 94.44 235 GLU A CA 1
ATOM 1775 C C . GLU A 1 235 ? 2.642 -8.896 7.134 1.00 94.44 235 GLU A C 1
ATOM 1777 O O . GLU A 1 235 ? 3.776 -8.984 6.655 1.00 94.44 235 GLU A O 1
ATOM 1782 N N . ALA A 1 236 ? 1.551 -9.136 6.393 1.00 94.06 236 ALA A N 1
ATOM 1783 C CA . ALA A 1 236 ? 1.537 -9.735 5.049 1.00 94.06 236 ALA A CA 1
ATOM 1784 C C . ALA A 1 236 ? 2.506 -9.132 4.009 1.00 94.06 236 ALA A C 1
ATOM 1786 O O . ALA A 1 236 ? 2.970 -9.858 3.127 1.00 94.06 236 ALA A O 1
ATOM 1787 N N . VAL A 1 237 ? 2.817 -7.834 4.083 1.00 95.31 237 VAL A N 1
ATOM 1788 C CA . VAL A 1 237 ? 3.766 -7.163 3.169 1.00 95.31 237 VAL A CA 1
ATOM 1789 C C . VAL A 1 237 ? 5.123 -6.963 3.835 1.00 95.31 237 VAL A C 1
ATOM 1791 O O . VAL A 1 237 ? 6.166 -7.192 3.220 1.00 95.31 237 VAL A O 1
ATOM 1794 N N . SER A 1 238 ? 5.136 -6.584 5.111 1.00 92.88 238 SER A N 1
ATOM 1795 C CA . SER A 1 238 ? 6.365 -6.374 5.877 1.00 92.88 238 SER A CA 1
ATOM 1796 C C . SER A 1 238 ? 7.176 -7.645 6.169 1.00 92.88 238 SER A C 1
ATOM 1798 O O . SER A 1 238 ? 8.373 -7.521 6.428 1.00 92.88 238 SER A O 1
ATOM 1800 N N . ALA A 1 239 ? 6.603 -8.847 6.025 1.00 93.56 239 ALA A N 1
ATOM 1801 C CA . ALA A 1 239 ? 7.353 -10.113 5.971 1.00 93.56 239 ALA A CA 1
ATOM 1802 C C . ALA A 1 239 ? 8.204 -10.266 4.697 1.00 93.56 239 ALA A C 1
ATOM 1804 O O . ALA A 1 239 ? 9.181 -11.013 4.681 1.00 93.56 239 ALA A O 1
ATOM 1805 N N . CYS A 1 240 ? 7.880 -9.518 3.638 1.00 93.88 240 CYS A N 1
ATOM 1806 C CA . CYS A 1 240 ? 8.555 -9.561 2.343 1.00 93.88 240 CYS A CA 1
ATOM 1807 C C . CYS A 1 240 ? 9.226 -8.219 1.994 1.00 93.88 240 CYS A C 1
ATOM 1809 O O . CYS A 1 240 ? 9.020 -7.680 0.899 1.00 93.88 240 CYS A O 1
ATOM 1811 N N . PRO A 1 241 ? 10.039 -7.645 2.906 1.00 90.81 241 PRO A N 1
ATOM 1812 C CA . PRO A 1 241 ? 10.454 -6.257 2.817 1.00 90.81 241 PRO A CA 1
ATOM 1813 C C . PRO A 1 241 ? 11.298 -6.007 1.571 1.00 90.81 241 PRO A C 1
ATOM 1815 O O . PRO A 1 241 ? 12.250 -6.731 1.278 1.00 90.81 241 PRO A O 1
ATOM 1818 N N . LYS A 1 242 ? 10.971 -4.921 0.864 1.00 90.75 242 LYS A N 1
ATOM 1819 C CA . LYS A 1 242 ? 11.738 -4.402 -0.279 1.00 90.75 242 LYS A CA 1
ATOM 1820 C C . LYS A 1 242 ? 11.878 -5.376 -1.474 1.00 90.75 242 LYS A C 1
ATOM 1822 O O . LYS A 1 242 ? 12.719 -5.148 -2.341 1.00 90.75 242 LYS A O 1
ATOM 1827 N N . ARG A 1 243 ? 11.032 -6.413 -1.577 1.00 94.50 243 ARG A N 1
ATOM 1828 C CA . ARG A 1 243 ? 10.964 -7.316 -2.744 1.00 94.50 243 ARG A CA 1
ATOM 1829 C C . ARG A 1 243 ? 9.828 -6.907 -3.697 1.00 94.50 243 ARG A C 1
ATOM 1831 O O . ARG A 1 243 ? 8.714 -6.655 -3.246 1.00 94.50 243 ARG A O 1
ATOM 1838 N N . PHE A 1 244 ? 10.100 -6.879 -5.005 1.00 96.56 244 PHE A N 1
ATOM 1839 C CA . PHE A 1 244 ? 9.123 -6.554 -6.061 1.00 96.56 244 PHE A CA 1
ATOM 1840 C C . PHE A 1 244 ? 9.082 -7.576 -7.214 1.00 96.56 244 PHE A C 1
ATOM 1842 O O . PHE A 1 244 ? 8.098 -7.622 -7.950 1.00 96.56 244 PHE A O 1
ATOM 1849 N N . GLY A 1 245 ? 10.111 -8.408 -7.372 1.00 96.12 245 GLY A N 1
ATOM 1850 C CA . GLY A 1 245 ? 10.145 -9.490 -8.359 1.00 96.12 245 GLY A CA 1
ATOM 1851 C C . GLY A 1 245 ? 11.025 -10.658 -7.918 1.00 96.12 245 GLY A C 1
ATOM 1852 O O . GLY A 1 245 ? 11.741 -10.576 -6.913 1.00 96.12 245 GLY A O 1
ATOM 1853 N N . SER A 1 246 ? 11.001 -11.741 -8.683 1.00 94.75 246 SER A N 1
ATOM 1854 C CA . SER A 1 246 ? 11.759 -12.955 -8.408 1.00 94.75 246 SER A CA 1
ATOM 1855 C C . SER A 1 246 ? 13.267 -12.684 -8.336 1.00 94.75 246 SER A C 1
ATOM 1857 O O . SER A 1 246 ? 13.831 -11.876 -9.080 1.00 94.75 246 SER A O 1
ATOM 1859 N N . GLY A 1 247 ? 13.936 -13.333 -7.378 1.00 93.38 247 GLY A N 1
ATOM 1860 C CA . GLY A 1 247 ? 15.358 -13.108 -7.094 1.00 93.38 247 GLY A CA 1
ATOM 1861 C C . GLY A 1 247 ? 15.693 -11.786 -6.385 1.00 93.38 247 GLY A C 1
ATOM 1862 O O . GLY A 1 247 ? 16.850 -11.381 -6.412 1.00 93.38 247 GLY A O 1
ATOM 1863 N N . ALA A 1 248 ? 14.726 -11.097 -5.768 1.00 93.81 248 ALA A N 1
ATOM 1864 C CA . ALA A 1 248 ? 14.990 -9.910 -4.947 1.00 93.81 248 ALA A CA 1
ATOM 1865 C C . ALA A 1 248 ? 15.813 -10.225 -3.680 1.00 93.81 248 ALA A C 1
ATOM 1867 O O . ALA A 1 248 ? 15.509 -11.172 -2.945 1.00 93.81 248 ALA A O 1
ATOM 1868 N N . PHE A 1 249 ? 16.800 -9.371 -3.394 1.00 90.69 249 PHE A N 1
ATOM 1869 C CA . PHE A 1 249 ? 17.714 -9.444 -2.246 1.00 90.69 249 PHE A CA 1
ATOM 1870 C C . PHE A 1 249 ? 18.071 -8.022 -1.753 1.00 90.69 249 PHE A C 1
ATOM 1872 O O . PHE A 1 249 ? 17.739 -7.050 -2.434 1.00 90.69 249 PHE A O 1
ATOM 1879 N N . PRO A 1 250 ? 18.724 -7.833 -0.587 1.00 87.81 250 PRO A N 1
ATOM 1880 C CA . PRO A 1 250 ? 19.010 -6.499 -0.051 1.00 87.81 250 PRO A CA 1
ATOM 1881 C C . PRO A 1 250 ? 19.737 -5.575 -1.047 1.00 87.81 250 PRO A C 1
ATOM 1883 O O . PRO A 1 250 ? 20.880 -5.812 -1.424 1.00 87.81 250 PRO A O 1
ATOM 1886 N N . GLY A 1 251 ? 19.054 -4.505 -1.466 1.00 85.75 251 GLY A N 1
ATOM 1887 C CA . GLY A 1 251 ? 19.544 -3.531 -2.448 1.00 85.75 251 GLY A CA 1
ATOM 1888 C C . GLY A 1 251 ? 19.149 -3.792 -3.907 1.00 85.75 251 GLY A C 1
ATOM 1889 O O . GLY A 1 251 ? 19.378 -2.912 -4.740 1.00 85.75 251 GLY A O 1
ATOM 1890 N N . PHE A 1 252 ? 18.507 -4.928 -4.207 1.00 91.75 252 PHE A N 1
ATOM 1891 C CA . PHE A 1 252 ? 17.996 -5.302 -5.528 1.00 91.75 252 PHE A CA 1
ATOM 1892 C C . PHE A 1 252 ? 16.502 -5.664 -5.478 1.00 91.75 252 PHE A C 1
ATOM 1894 O O . PHE A 1 252 ? 16.095 -6.621 -4.823 1.00 91.75 252 PHE A O 1
ATOM 1901 N N . ALA A 1 253 ? 15.685 -4.924 -6.231 1.00 93.00 253 ALA A N 1
ATOM 1902 C CA . ALA A 1 253 ? 14.225 -5.061 -6.254 1.00 93.00 253 ALA A CA 1
ATOM 1903 C C . ALA A 1 253 ? 13.699 -6.420 -6.767 1.00 93.00 253 ALA A C 1
ATOM 1905 O O . ALA A 1 253 ? 12.531 -6.741 -6.537 1.00 93.00 253 ALA A O 1
ATOM 1906 N N . GLY A 1 254 ? 14.535 -7.213 -7.445 1.00 94.62 254 GLY A N 1
ATOM 1907 C CA . GLY A 1 254 ? 14.135 -8.429 -8.156 1.00 94.62 254 GLY A CA 1
ATOM 1908 C C . GLY A 1 254 ? 13.936 -8.202 -9.654 1.00 94.62 254 GLY A C 1
ATOM 1909 O O . GLY A 1 254 ? 14.099 -7.091 -10.164 1.00 94.62 254 GLY A O 1
ATOM 1910 N N . LYS A 1 255 ? 13.583 -9.268 -10.376 1.00 94.81 255 LYS A N 1
ATOM 1911 C CA . LYS A 1 255 ? 13.291 -9.218 -11.815 1.00 94.81 255 LYS A CA 1
ATOM 1912 C C . LYS A 1 255 ? 11.972 -8.483 -12.065 1.00 94.81 255 LYS A C 1
ATOM 1914 O O . LYS A 1 255 ? 10.901 -8.977 -11.732 1.00 94.81 255 LYS A O 1
ATOM 1919 N N . ILE A 1 256 ? 12.057 -7.302 -12.668 1.00 95.00 256 ILE A N 1
ATOM 1920 C CA . ILE A 1 256 ? 10.918 -6.430 -12.987 1.00 95.00 256 ILE A CA 1
ATOM 1921 C C . ILE A 1 256 ? 10.995 -5.963 -14.445 1.00 95.00 256 ILE A C 1
ATOM 1923 O O . ILE A 1 256 ? 12.043 -6.068 -15.083 1.00 95.00 256 ILE A O 1
ATOM 1927 N N . ARG A 1 257 ? 9.888 -5.452 -14.992 1.00 96.50 257 ARG A N 1
ATOM 1928 C CA . ARG A 1 257 ? 9.850 -4.921 -16.362 1.00 96.50 257 ARG A CA 1
ATOM 1929 C C . ARG A 1 257 ? 10.376 -3.492 -16.411 1.00 96.50 257 ARG A C 1
ATOM 1931 O O . ARG A 1 257 ? 10.216 -2.724 -15.465 1.00 96.50 257 ARG A O 1
ATOM 1938 N N . ILE A 1 258 ? 10.951 -3.142 -17.558 1.00 96.19 258 ILE A N 1
ATOM 1939 C CA . ILE A 1 258 ? 11.463 -1.811 -17.888 1.00 96.19 258 ILE A CA 1
ATOM 1940 C C . ILE A 1 258 ? 10.791 -1.374 -19.193 1.00 96.19 258 ILE A C 1
ATOM 1942 O O . ILE A 1 258 ? 10.714 -2.152 -20.144 1.00 96.19 258 ILE A O 1
ATOM 1946 N N . ASN A 1 259 ? 10.280 -0.146 -19.252 1.00 94.94 259 ASN A N 1
ATOM 1947 C CA . ASN A 1 259 ? 9.824 0.466 -20.497 1.00 94.94 259 ASN A CA 1
ATOM 1948 C C . ASN A 1 259 ? 11.050 0.971 -21.290 1.00 94.94 259 ASN A C 1
ATOM 1950 O O . ASN A 1 259 ? 11.746 1.855 -20.789 1.00 94.94 259 ASN A O 1
ATOM 1954 N N . PRO A 1 260 ? 11.318 0.476 -22.514 1.00 94.19 260 PRO A N 1
ATOM 1955 C CA . PRO A 1 260 ? 12.528 0.836 -23.256 1.00 94.19 260 PRO A CA 1
ATOM 1956 C C . PRO A 1 260 ? 12.566 2.304 -23.710 1.00 94.19 260 PRO A C 1
ATOM 1958 O O . PRO A 1 260 ? 13.648 2.832 -23.933 1.00 94.19 260 PRO A O 1
ATOM 1961 N N . GLY A 1 261 ? 11.414 2.977 -23.831 1.00 94.12 261 GLY A N 1
ATOM 1962 C CA . GLY A 1 261 ? 11.337 4.378 -24.263 1.00 94.12 261 GLY A CA 1
ATOM 1963 C C . GLY A 1 261 ? 11.408 5.406 -23.129 1.00 94.12 261 GLY A C 1
ATOM 1964 O O . GLY A 1 261 ? 11.641 6.580 -23.395 1.00 94.12 261 GLY A O 1
ATOM 1965 N N . THR A 1 262 ? 11.191 5.000 -21.872 1.00 94.25 262 THR A N 1
ATOM 1966 C CA . THR A 1 262 ? 11.156 5.924 -20.716 1.00 94.25 262 THR A CA 1
ATOM 1967 C C . THR A 1 262 ? 11.999 5.476 -19.523 1.00 94.25 262 THR A C 1
ATOM 1969 O O . THR A 1 262 ? 12.043 6.176 -18.514 1.00 94.25 262 THR A O 1
ATOM 1972 N N . GLY A 1 263 ? 12.596 4.283 -19.577 1.00 95.31 263 GLY A N 1
ATOM 1973 C CA . GLY A 1 263 ? 13.244 3.620 -18.442 1.00 95.31 263 GLY A CA 1
ATOM 1974 C C . GLY A 1 263 ? 12.284 3.174 -17.329 1.00 95.31 263 GLY A C 1
ATOM 1975 O O . GLY A 1 263 ? 12.712 2.469 -16.421 1.00 95.31 263 GLY A O 1
ATOM 1976 N N . ALA A 1 264 ? 11.002 3.561 -17.375 1.00 96.50 264 ALA A N 1
ATOM 1977 C CA . ALA A 1 264 ? 10.048 3.377 -16.283 1.00 96.50 264 ALA A CA 1
ATOM 1978 C C . ALA A 1 264 ? 9.886 1.899 -15.901 1.00 96.50 264 ALA A C 1
ATOM 1980 O O . ALA A 1 264 ? 9.631 1.045 -16.754 1.00 96.50 264 ALA A O 1
ATOM 1981 N N . THR A 1 265 ? 10.027 1.610 -14.609 1.00 96.88 265 THR A N 1
ATOM 1982 C CA . THR A 1 265 ? 10.098 0.243 -14.082 1.00 96.88 265 THR A CA 1
ATOM 1983 C C . THR A 1 265 ? 8.798 -0.159 -13.399 1.00 96.88 265 THR A C 1
ATOM 1985 O O . THR A 1 265 ? 8.171 0.654 -12.722 1.00 96.88 265 THR A O 1
ATOM 1988 N N . TYR A 1 266 ? 8.346 -1.395 -13.611 1.00 97.81 266 TYR A N 1
ATOM 1989 C CA . TYR A 1 266 ? 7.028 -1.844 -13.157 1.00 97.81 266 TYR A CA 1
ATOM 1990 C C . TYR A 1 266 ? 6.936 -3.373 -13.062 1.00 97.81 266 TYR A C 1
ATOM 1992 O O . TYR A 1 266 ? 7.705 -4.102 -13.692 1.00 97.81 266 TYR A O 1
ATOM 2000 N N . ASN A 1 267 ? 5.966 -3.868 -12.294 1.00 97.75 267 ASN A N 1
ATOM 2001 C CA . ASN A 1 267 ? 5.632 -5.294 -12.227 1.00 97.75 267 ASN A CA 1
ATOM 2002 C C . ASN A 1 267 ? 4.130 -5.588 -12.388 1.00 97.75 267 ASN A C 1
ATOM 2004 O O . ASN A 1 267 ? 3.762 -6.755 -12.386 1.00 97.75 267 ASN A O 1
ATOM 2008 N N . ALA A 1 268 ? 3.279 -4.568 -12.562 1.00 97.88 268 ALA A N 1
ATOM 2009 C CA . ALA A 1 268 ? 1.844 -4.718 -12.793 1.00 97.88 268 ALA A CA 1
ATOM 2010 C C . ALA A 1 268 ? 1.328 -3.734 -13.859 1.00 97.88 268 ALA A C 1
ATOM 2012 O O . ALA A 1 268 ? 1.681 -2.552 -13.854 1.00 97.88 268 ALA A O 1
ATOM 2013 N N . HIS A 1 269 ? 0.441 -4.204 -14.736 1.00 97.88 269 HIS A N 1
ATOM 2014 C CA . HIS A 1 269 ? -0.376 -3.364 -15.615 1.00 97.88 269 HIS A CA 1
ATOM 2015 C C . HIS A 1 269 ? -1.724 -3.014 -14.964 1.00 97.88 269 HIS A C 1
ATOM 2017 O O . HIS A 1 269 ? -2.305 -3.826 -14.242 1.00 97.88 269 HIS A O 1
ATOM 2023 N N . GLY A 1 270 ? -2.254 -1.826 -15.260 1.00 95.19 270 GLY A N 1
ATOM 2024 C CA . GLY A 1 270 ? -3.556 -1.354 -14.788 1.00 95.19 270 GLY A CA 1
ATOM 2025 C C . GLY A 1 270 ? -4.385 -0.629 -15.855 1.00 95.19 270 GLY A C 1
ATOM 2026 O O . GLY A 1 270 ? -4.036 -0.565 -17.037 1.00 95.19 270 GLY A O 1
ATOM 2027 N N . VAL A 1 271 ? -5.528 -0.086 -15.433 1.00 91.75 271 VAL A N 1
ATOM 2028 C CA . VAL A 1 271 ? -6.517 0.538 -16.326 1.00 91.75 271 VAL A CA 1
ATOM 2029 C C . VAL A 1 271 ? -5.972 1.768 -17.054 1.00 91.75 271 VAL A C 1
ATOM 2031 O O . VAL A 1 271 ? -5.154 2.525 -16.534 1.00 91.75 271 VAL A O 1
ATOM 2034 N N . LYS A 1 272 ? -6.491 2.033 -18.260 1.00 92.31 272 LYS A N 1
ATOM 2035 C CA . LYS A 1 272 ? -6.128 3.221 -19.062 1.00 92.31 272 LYS A CA 1
ATOM 2036 C C . LYS A 1 272 ? -4.608 3.321 -19.327 1.00 92.31 272 LYS A C 1
ATOM 2038 O O . LYS A 1 272 ? -4.074 4.420 -19.430 1.00 92.31 272 LYS A O 1
ATOM 2043 N N . ARG A 1 273 ? -3.931 2.168 -19.457 1.00 90.69 273 ARG A N 1
ATOM 2044 C CA . ARG A 1 273 ? -2.483 2.017 -19.721 1.00 90.69 273 ARG A CA 1
ATOM 2045 C C . ARG A 1 273 ? -1.548 2.527 -18.604 1.00 90.69 273 ARG A C 1
ATOM 2047 O O . ARG A 1 273 ? -0.372 2.752 -18.873 1.00 90.69 273 ARG A O 1
ATOM 2054 N N . SER A 1 274 ? -2.026 2.689 -17.365 1.00 94.12 274 SER A N 1
ATOM 2055 C CA . SER A 1 274 ? -1.134 2.936 -16.218 1.00 94.12 274 SER A CA 1
ATOM 2056 C C . SER A 1 274 ? -0.333 1.680 -15.868 1.00 94.12 274 SER A C 1
ATOM 2058 O O . SER A 1 274 ? -0.889 0.581 -15.866 1.00 94.12 274 SER A O 1
ATOM 2060 N N . ASN A 1 275 ? 0.936 1.844 -15.502 1.00 97.19 275 ASN A N 1
ATOM 2061 C CA . ASN A 1 275 ? 1.772 0.772 -14.956 1.00 97.19 275 ASN A CA 1
ATOM 2062 C C . ASN A 1 275 ? 2.036 1.036 -13.471 1.00 97.19 275 ASN A C 1
ATOM 2064 O O . ASN A 1 275 ? 1.998 2.186 -13.039 1.00 97.19 275 ASN A O 1
ATOM 2068 N N . PHE A 1 276 ? 2.319 -0.008 -12.694 1.00 98.19 276 PHE A N 1
ATOM 2069 C CA . PHE A 1 276 ? 2.575 0.098 -11.258 1.00 98.19 276 PHE A CA 1
ATOM 2070 C C . PHE A 1 276 ? 3.682 -0.859 -10.802 1.00 98.19 276 PHE A C 1
ATOM 2072 O O . PHE A 1 276 ? 3.951 -1.880 -11.441 1.00 98.19 276 PHE A O 1
ATOM 2079 N N . LEU A 1 277 ? 4.305 -0.529 -9.671 1.00 98.19 277 LEU A N 1
ATOM 2080 C CA . LEU A 1 277 ? 5.210 -1.410 -8.941 1.00 98.19 277 LEU A CA 1
ATOM 2081 C C . LEU A 1 277 ? 4.539 -1.770 -7.609 1.00 98.19 277 LEU A C 1
ATOM 2083 O O . LEU A 1 277 ? 4.296 -0.890 -6.788 1.00 98.19 277 LEU A O 1
ATOM 2087 N N . LEU A 1 278 ? 4.188 -3.042 -7.426 1.00 98.19 278 LEU A N 1
ATOM 2088 C CA . LEU A 1 278 ? 3.450 -3.556 -6.269 1.00 98.19 278 LEU A CA 1
ATOM 2089 C C . LEU A 1 278 ? 4.346 -4.480 -5.435 1.00 98.19 278 LEU A C 1
ATOM 2091 O O . LEU A 1 278 ? 5.042 -5.312 -6.022 1.00 98.19 278 LEU A O 1
ATOM 2095 N N . PRO A 1 279 ? 4.356 -4.358 -4.097 1.00 97.31 279 PRO A N 1
ATOM 2096 C CA . PRO A 1 279 ? 5.246 -5.134 -3.242 1.00 97.31 279 PRO A CA 1
ATOM 2097 C C . PRO A 1 279 ? 4.934 -6.632 -3.295 1.00 97.31 279 PRO A C 1
ATOM 2099 O O . PRO A 1 279 ? 3.806 -7.048 -3.576 1.00 97.31 279 PRO A O 1
ATOM 2102 N N . ALA A 1 280 ? 5.943 -7.440 -2.978 1.00 97.06 280 ALA A N 1
ATOM 2103 C CA . ALA A 1 280 ? 5.752 -8.845 -2.662 1.00 97.06 280 ALA A CA 1
ATOM 2104 C C . ALA A 1 280 ? 4.758 -9.024 -1.501 1.00 97.06 280 ALA A C 1
ATOM 2106 O O . ALA A 1 280 ? 4.688 -8.202 -0.586 1.00 97.06 280 ALA A O 1
ATOM 2107 N N . LEU A 1 281 ? 4.025 -10.133 -1.537 1.00 95.81 281 LEU A N 1
ATOM 2108 C CA . LEU A 1 281 ? 3.113 -10.563 -0.480 1.00 95.81 281 LEU A CA 1
ATOM 2109 C C . LEU A 1 281 ? 3.636 -11.865 0.107 1.00 95.81 281 LEU A C 1
ATOM 2111 O O . LEU A 1 281 ? 4.064 -12.744 -0.640 1.00 95.81 281 LEU A O 1
ATOM 2115 N N . TRP A 1 282 ? 3.537 -12.049 1.417 1.00 94.56 282 TRP A N 1
ATOM 2116 C CA . TRP A 1 282 ? 3.607 -13.394 1.967 1.00 94.56 282 TRP A CA 1
ATOM 2117 C C . TRP A 1 282 ? 2.434 -14.222 1.444 1.00 94.56 282 TRP A C 1
ATOM 2119 O O . TRP A 1 282 ? 1.308 -13.731 1.318 1.00 94.56 282 TRP A O 1
ATOM 2129 N N . ASN A 1 283 ? 2.695 -15.489 1.148 1.00 91.75 283 ASN A N 1
ATOM 2130 C CA . ASN A 1 283 ? 1.683 -16.449 0.754 1.00 91.75 283 ASN A CA 1
ATOM 2131 C C . ASN A 1 283 ? 1.482 -17.469 1.889 1.00 91.75 283 ASN A C 1
ATOM 2133 O O . ASN A 1 283 ? 2.366 -18.302 2.109 1.00 91.75 283 ASN A O 1
ATOM 2137 N N . PRO A 1 284 ? 0.331 -17.461 2.592 1.00 86.50 284 PRO A N 1
ATOM 2138 C CA . PRO A 1 284 ? 0.098 -18.357 3.725 1.00 86.50 284 PRO A CA 1
ATOM 2139 C C . PRO A 1 284 ? 0.014 -19.840 3.322 1.00 86.50 284 PRO A C 1
ATOM 2141 O O . PRO A 1 284 ? 0.222 -20.708 4.167 1.00 86.50 284 PRO A O 1
ATOM 2144 N N . LYS A 1 285 ? -0.235 -20.151 2.039 1.00 87.12 285 LYS A N 1
ATOM 2145 C CA . LYS A 1 285 ? -0.283 -21.529 1.518 1.00 87.12 285 LYS A CA 1
ATOM 2146 C C . LYS A 1 285 ? 1.110 -22.077 1.206 1.00 87.12 285 LYS A C 1
ATOM 2148 O O . LYS A 1 285 ? 1.378 -23.236 1.496 1.00 87.12 285 LYS A O 1
ATOM 2153 N N . THR A 1 286 ? 1.999 -21.259 0.637 1.00 89.81 286 THR A N 1
ATOM 2154 C CA . THR A 1 286 ? 3.371 -21.676 0.274 1.00 89.81 286 THR A CA 1
ATOM 2155 C C . THR A 1 286 ? 4.431 -21.278 1.302 1.00 89.81 286 THR A C 1
ATOM 2157 O O . THR A 1 286 ? 5.608 -21.556 1.079 1.00 89.81 286 THR A O 1
ATOM 2160 N N . ARG A 1 287 ? 4.035 -20.598 2.390 1.00 88.62 287 ARG A N 1
ATOM 2161 C CA . ARG A 1 287 ? 4.894 -20.075 3.471 1.00 88.62 287 ARG A CA 1
ATOM 2162 C C . ARG A 1 287 ? 6.160 -19.394 2.942 1.00 88.62 287 ARG A C 1
ATOM 2164 O O . ARG A 1 287 ? 7.281 -19.755 3.286 1.00 88.62 287 ARG A O 1
ATOM 2171 N N . SER A 1 288 ? 5.963 -18.467 2.010 1.00 91.31 288 SER A N 1
ATOM 2172 C CA . SER A 1 288 ? 7.043 -17.809 1.271 1.00 91.31 288 SER A CA 1
ATOM 2173 C C . SER A 1 288 ? 6.574 -16.500 0.636 1.00 91.31 288 SER A C 1
ATOM 2175 O O . SER A 1 288 ? 5.377 -16.268 0.457 1.00 91.31 288 SER A O 1
ATOM 2177 N N . CYS A 1 289 ? 7.524 -15.635 0.279 1.00 94.00 289 CYS A N 1
ATOM 2178 C CA . CYS A 1 289 ? 7.246 -14.377 -0.409 1.00 94.00 289 CYS A CA 1
ATOM 2179 C C . CYS A 1 289 ? 6.928 -14.591 -1.894 1.00 94.00 289 CYS A C 1
ATOM 2181 O O . CYS A 1 289 ? 7.777 -15.021 -2.674 1.00 94.00 289 CYS A O 1
ATOM 2183 N N . TRP A 1 290 ? 5.712 -14.227 -2.286 1.00 95.81 290 TRP A N 1
ATOM 2184 C CA . TRP A 1 290 ? 5.205 -14.259 -3.650 1.00 95.81 290 TRP A CA 1
ATOM 2185 C C . TRP A 1 290 ? 5.342 -12.897 -4.344 1.00 95.81 290 TRP A C 1
ATOM 2187 O O . TRP A 1 290 ? 5.195 -11.839 -3.731 1.00 95.81 290 TRP A O 1
ATOM 2197 N N . THR A 1 291 ? 5.602 -12.933 -5.650 1.00 96.50 291 THR A N 1
ATOM 2198 C CA . THR A 1 291 ? 5.765 -11.769 -6.534 1.00 96.50 291 THR A CA 1
ATOM 2199 C C . THR A 1 291 ? 5.030 -12.008 -7.859 1.00 96.50 291 THR A C 1
ATOM 2201 O O . THR A 1 291 ? 4.744 -13.147 -8.222 1.00 96.50 291 THR A O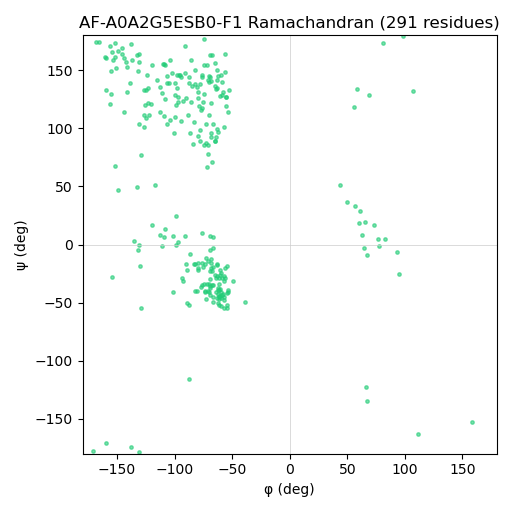 1
ATOM 2204 N N . LEU A 1 292 ? 4.700 -10.931 -8.583 1.00 95.06 292 LEU A N 1
ATOM 2205 C CA . LEU A 1 292 ? 4.010 -11.006 -9.883 1.00 95.06 292 LEU A CA 1
ATOM 2206 C C . LEU A 1 292 ? 4.893 -11.501 -11.046 1.00 95.06 292 LEU A C 1
ATOM 2208 O O . LEU A 1 292 ? 4.358 -11.847 -12.103 1.00 95.06 292 LEU A O 1
ATOM 2212 N N . LEU A 1 293 ? 6.216 -11.467 -10.857 1.00 92.81 293 LEU A N 1
ATOM 2213 C CA . LEU A 1 293 ? 7.306 -11.728 -11.806 1.00 92.81 293 LEU A CA 1
ATOM 2214 C C . LEU A 1 293 ? 8.461 -12.405 -11.062 1.00 92.81 293 LEU A C 1
ATOM 2216 O O . LEU A 1 293 ? 8.587 -12.110 -9.858 1.00 92.81 293 LEU A O 1
#

Foldseek 3Di:
DDDDDDDDDDDPPPPPPPPPPPPPPPDPVQVVLLPDQWDFQQDDFAADDAAEQEAEADDDDPLLVVLLVQLVQQCPDDDPDPPASVVVNVLLNVLVVVDDDDFFDAAAADDQAADVVRQLRQQRRRDVVNTRHAYEYEHEQVHHHPPADQLAQKDWEWDDDPPDIHTYIYGYFCPHHHQQVLPLCHDHPDWAADDRAQAQSRDSRSLSSSQNVLVHVSQCRQQHHVRTTGDPPQGFQNSQPQEQEPPDDTNRNYDWDADPVRRHTALHATPPGGGHGYGWTQRNVVRGTDHSD

Secondary structure (DSSP, 8-state):
-------------------------TTTTTTTTTT---EE-S-----S--EEEEEEES---TTHHHHHHHHHHHHS---SSSSBHHHHHHHHGGGGGGS------------SSB-HHHHHHHHHHH-TT-TTEEEEEEE-TT--BTTPPTT-SEEEEEEEETTEEEEEEEEE-TTTT-GGGGTTTS--SSS--S-PPPPTTS-HHHHHHHHHHHHHHHHHHH-TTSSSEEBTTB-TTTTSTT--STT-BTTB--S-EE-TTT--EESEE-GGG-EE----EEETTTTEEE---